Protein AF-I4YQF7-F1 (afdb_monomer)

Radius of gyration: 27.75 Å; Cα contacts (8 Å, |Δi|>4): 330; chains: 1; bounding box: 80×55×77 Å

Secondary structure (DSSP, 8-state):
------TTHHHHHHHHHHTT-TTPPPPHHHHHHHHHHHHHTT-SEEEEEEE-SSEEEEEEEESS---SEEEGGG-THHHHTTSSSPEEES-TTT-TTTTT-HHHHSTT---EEEEEEEEEETTEEEEEEEEEESS-----HHHHHHHHHHHHHHHHHHHHHHHHHTT----------------------PPPHHHHHHTTSS----TTGGG-------------------PPP----------

pLDDT: mean 76.21, std 27.8, range [27.72, 98.81]

Structure (mmCIF, N/CA/C/O backbone):
data_AF-I4YQF7-F1
#
_entry.id   AF-I4YQF7-F1
#
loop_
_atom_site.group_PDB
_atom_site.id
_atom_site.type_symbol
_atom_site.label_atom_id
_atom_site.label_alt_id
_atom_site.label_comp_id
_atom_site.label_asym_id
_atom_site.label_entity_id
_atom_site.label_seq_id
_atom_site.pdbx_PDB_ins_code
_atom_site.Cartn_x
_atom_site.Cartn_y
_atom_site.Cartn_z
_atom_site.occupancy
_atom_site.B_iso_or_equiv
_atom_site.auth_seq_id
_atom_site.auth_comp_id
_atom_site.auth_asym_id
_atom_site.auth_atom_id
_atom_site.pdbx_PDB_model_num
ATOM 1 N N . MET A 1 1 ? -10.905 6.381 -15.568 1.00 49.50 1 MET A N 1
ATOM 2 C CA . MET A 1 1 ? -10.662 4.943 -15.812 1.00 49.50 1 MET A CA 1
ATOM 3 C C . MET A 1 1 ? -11.589 4.180 -14.871 1.00 49.50 1 MET A C 1
ATOM 5 O O . MET A 1 1 ? -12.230 4.817 -14.052 1.00 49.50 1 MET A O 1
ATOM 9 N N . HIS A 1 2 ? -11.766 2.867 -15.021 1.00 76.00 2 HIS A N 1
ATOM 10 C CA . HIS A 1 2 ? -12.569 2.065 -14.089 1.00 76.00 2 HIS A CA 1
ATOM 11 C C . HIS A 1 2 ? -11.600 1.164 -13.324 1.00 76.00 2 HIS A C 1
ATOM 13 O O . HIS A 1 2 ? -10.867 0.401 -13.952 1.00 76.00 2 HIS A O 1
ATOM 19 N N . PHE A 1 3 ? -11.525 1.306 -12.004 1.00 87.31 3 PHE A N 1
ATOM 20 C CA . PHE A 1 3 ? -10.750 0.413 -11.142 1.00 87.31 3 PHE A CA 1
ATOM 21 C C . PHE A 1 3 ? -11.676 -0.643 -10.528 1.00 87.31 3 PHE A C 1
ATOM 23 O O . PHE A 1 3 ? -12.861 -0.366 -10.335 1.00 87.31 3 PHE A O 1
ATOM 30 N N . PRO A 1 4 ? -11.169 -1.852 -10.228 1.00 92.75 4 PRO A N 1
ATOM 31 C CA . PRO A 1 4 ? -11.990 -2.883 -9.615 1.00 92.75 4 PRO A CA 1
ATOM 32 C C . PRO A 1 4 ? -12.366 -2.499 -8.181 1.00 92.75 4 PRO A C 1
ATOM 34 O O . PRO A 1 4 ? -11.552 -1.953 -7.431 1.00 92.75 4 PRO A O 1
ATOM 37 N N . LEU A 1 5 ? -13.595 -2.837 -7.804 1.00 94.12 5 LEU A N 1
ATOM 38 C CA . LEU A 1 5 ? -14.106 -2.721 -6.444 1.00 94.12 5 LEU A CA 1
ATOM 39 C C . LEU A 1 5 ? -14.385 -4.120 -5.881 1.00 94.12 5 LEU A C 1
ATOM 41 O O . LEU A 1 5 ? -14.849 -4.990 -6.625 1.00 94.12 5 LEU A O 1
ATOM 45 N N . PRO A 1 6 ? -14.124 -4.361 -4.586 1.00 93.56 6 PRO A N 1
ATOM 46 C CA . PRO A 1 6 ? -14.594 -5.568 -3.927 1.00 93.56 6 PRO A CA 1
ATOM 47 C C . PRO A 1 6 ? -16.130 -5.564 -3.850 1.00 93.56 6 PRO A C 1
ATOM 49 O O . PRO A 1 6 ? -16.763 -4.511 -3.790 1.00 93.56 6 PRO A O 1
ATOM 52 N N . SER A 1 7 ? -16.747 -6.747 -3.820 1.00 94.81 7 SER A N 1
ATOM 53 C CA . SER A 1 7 ? -18.212 -6.887 -3.767 1.00 94.81 7 SER A CA 1
ATOM 54 C C . SER A 1 7 ? -18.846 -6.324 -2.488 1.00 94.81 7 SER A C 1
ATOM 56 O O . SER A 1 7 ? -20.047 -6.079 -2.464 1.00 94.81 7 SER A O 1
ATOM 58 N N . ASN A 1 8 ? -18.050 -6.117 -1.438 1.00 95.12 8 ASN A N 1
ATOM 59 C CA . ASN A 1 8 ? -18.446 -5.576 -0.140 1.00 95.12 8 ASN A CA 1
ATOM 60 C C . ASN A 1 8 ? -17.858 -4.173 0.126 1.00 95.12 8 ASN A C 1
ATOM 62 O O . ASN A 1 8 ? -17.523 -3.847 1.264 1.00 95.12 8 ASN A O 1
ATOM 66 N N . GLU A 1 9 ? -17.697 -3.344 -0.912 1.00 96.62 9 GLU A N 1
ATOM 67 C CA . GLU A 1 9 ? -17.081 -2.009 -0.796 1.00 96.62 9 GLU A CA 1
ATOM 68 C C . GLU A 1 9 ? -17.773 -1.112 0.245 1.00 96.62 9 GLU A C 1
ATOM 70 O O . GLU A 1 9 ? -17.082 -0.485 1.047 1.00 96.62 9 GLU A O 1
ATOM 75 N N . ASP A 1 10 ? -19.107 -1.100 0.298 1.00 97.56 10 ASP A N 1
ATOM 76 C CA . ASP A 1 10 ? -19.858 -0.279 1.261 1.00 97.56 10 ASP A CA 1
ATOM 77 C C . ASP A 1 10 ? -19.573 -0.690 2.715 1.00 97.56 10 ASP A C 1
ATOM 79 O O . ASP A 1 10 ? -19.339 0.154 3.580 1.00 97.56 10 ASP A O 1
ATOM 83 N N . GLU A 1 11 ? -19.523 -1.997 2.987 1.00 97.25 11 GLU A N 1
ATOM 84 C CA . GLU A 1 11 ? -19.189 -2.537 4.310 1.00 97.25 11 GLU A CA 1
ATOM 85 C C . GLU A 1 11 ? -17.742 -2.200 4.696 1.00 97.25 11 GLU A C 1
ATOM 87 O O . GLU A 1 11 ? -17.455 -1.795 5.826 1.00 97.25 11 GLU A O 1
ATOM 92 N N . ARG A 1 12 ? -16.820 -2.323 3.736 1.00 97.50 12 ARG A N 1
ATOM 93 C CA . ARG A 1 12 ? -15.404 -1.995 3.909 1.00 97.50 12 ARG A CA 1
ATOM 94 C C . ARG A 1 12 ? -15.202 -0.509 4.221 1.00 97.50 12 ARG A C 1
ATOM 96 O O . ARG A 1 12 ? -14.409 -0.187 5.108 1.00 97.50 12 ARG A O 1
ATOM 103 N N . LEU A 1 13 ? -15.908 0.381 3.520 1.00 98.25 13 LEU A N 1
ATOM 104 C CA . LEU A 1 13 ? -15.880 1.827 3.758 1.00 98.25 13 LEU A CA 1
ATOM 105 C C . LEU A 1 13 ? -16.480 2.182 5.121 1.00 98.25 13 LEU A C 1
ATOM 107 O O . LEU A 1 13 ? -15.850 2.916 5.881 1.00 98.25 13 LEU A O 1
ATOM 111 N N . ALA A 1 14 ? -17.629 1.601 5.478 1.00 97.25 14 ALA A N 1
ATOM 112 C CA . ALA A 1 14 ? -18.233 1.800 6.793 1.00 97.25 14 ALA A CA 1
ATOM 113 C C . ALA A 1 14 ? -17.274 1.389 7.923 1.00 97.25 14 ALA A C 1
ATOM 115 O O . ALA A 1 14 ? -17.080 2.139 8.881 1.00 97.25 14 ALA A O 1
ATOM 116 N N . ALA A 1 15 ? -16.612 0.236 7.787 1.00 95.50 15 ALA A N 1
ATOM 117 C CA . ALA A 1 15 ? -15.622 -0.226 8.754 1.00 95.50 15 ALA A CA 1
ATOM 118 C C . ALA A 1 15 ? -14.387 0.691 8.823 1.00 95.50 15 ALA A C 1
ATOM 120 O O . ALA A 1 15 ? -13.873 0.944 9.909 1.00 95.50 15 ALA A O 1
ATOM 121 N N . LEU A 1 16 ? -13.916 1.220 7.689 1.00 97.62 16 LEU A N 1
ATOM 122 C CA . LEU A 1 16 ? -12.814 2.183 7.659 1.00 97.62 16 LEU A CA 1
ATOM 123 C C . LEU A 1 16 ? -13.169 3.483 8.391 1.00 97.62 16 LEU A C 1
ATOM 125 O O . LEU A 1 16 ? -12.370 3.984 9.182 1.00 97.62 16 LEU A O 1
ATOM 129 N N . HIS A 1 17 ? -14.358 4.030 8.139 1.00 96.75 17 HIS A N 1
ATOM 130 C CA . HIS A 1 17 ? -14.797 5.290 8.741 1.00 96.75 17 HIS A CA 1
ATOM 131 C C . HIS A 1 17 ? -15.019 5.160 10.255 1.00 96.75 17 HIS A C 1
ATOM 133 O O . HIS A 1 17 ? -14.680 6.084 10.994 1.00 96.75 17 HIS A O 1
ATOM 139 N N . GLN A 1 18 ? -15.469 3.996 10.740 1.00 93.94 18 GLN A N 1
ATOM 140 C CA . GLN A 1 18 ? -15.592 3.699 12.179 1.00 93.94 18 GLN A CA 1
ATOM 141 C C . GLN A 1 18 ? -14.262 3.777 12.945 1.00 93.94 18 GLN A C 1
ATOM 143 O O . GLN A 1 18 ? -14.256 4.061 14.140 1.00 93.94 18 GLN A O 1
ATOM 148 N N . LEU A 1 19 ? -13.129 3.548 12.278 1.00 92.38 19 LEU A N 1
ATOM 149 C CA . LEU A 1 19 ? -11.812 3.587 12.921 1.00 92.38 19 LEU A CA 1
ATOM 150 C C . LEU A 1 19 ? -11.298 5.011 13.162 1.00 92.38 19 LEU A C 1
ATOM 152 O O . LEU A 1 19 ? -10.297 5.170 13.856 1.00 92.38 19 LEU A O 1
ATOM 156 N N . GLN A 1 20 ? -11.937 6.031 12.572 1.00 94.31 20 GLN A N 1
ATOM 157 C CA . GLN A 1 20 ? -11.560 7.446 12.712 1.00 94.31 20 GLN A CA 1
ATOM 158 C C . GLN A 1 20 ? -10.054 7.691 12.493 1.00 94.31 20 GLN A C 1
ATOM 160 O O . GLN A 1 20 ? -9.401 8.447 13.213 1.00 94.31 20 GLN A O 1
ATOM 165 N N . ILE A 1 21 ? -9.481 6.989 11.512 1.00 95.69 21 ILE A N 1
ATOM 166 C CA . ILE A 1 21 ? -8.040 6.991 11.222 1.00 95.69 21 ILE A CA 1
ATOM 167 C C . ILE A 1 21 ? -7.676 7.817 9.978 1.00 95.69 21 ILE A C 1
ATOM 169 O O . ILE A 1 21 ? -6.515 8.198 9.808 1.00 95.69 21 ILE A O 1
ATOM 173 N N . LEU A 1 22 ? -8.643 8.110 9.108 1.00 97.06 22 LEU A N 1
ATOM 174 C CA . LEU A 1 22 ? -8.440 8.965 7.937 1.00 97.06 22 LEU A CA 1
ATOM 175 C C . LEU A 1 22 ? -8.146 10.410 8.356 1.00 97.06 22 LEU A C 1
ATOM 177 O O . LEU A 1 22 ? -8.640 10.866 9.382 1.00 97.06 22 LEU A O 1
ATOM 181 N N . ASP A 1 23 ? -7.311 11.099 7.575 1.00 95.75 23 ASP A N 1
ATOM 182 C CA . ASP A 1 23 ? -6.919 12.506 7.779 1.00 95.75 23 ASP A CA 1
ATOM 183 C C . ASP A 1 23 ? -6.319 12.821 9.165 1.00 95.75 23 ASP A C 1
ATOM 185 O O . ASP A 1 23 ? -6.234 13.972 9.589 1.00 95.75 23 ASP A O 1
ATOM 189 N N . THR A 1 24 ? -5.848 11.790 9.868 1.00 94.25 24 THR A N 1
ATOM 190 C CA . THR A 1 24 ? -5.124 11.935 11.134 1.00 94.25 24 THR A CA 1
ATOM 191 C C . THR A 1 24 ? -3.612 12.049 10.898 1.00 94.25 24 THR A C 1
ATOM 193 O O . THR A 1 24 ? -3.108 11.567 9.876 1.00 94.25 24 THR A O 1
ATOM 196 N N . PRO A 1 25 ? -2.846 12.631 11.844 1.00 90.75 25 PRO A N 1
ATOM 197 C CA . PRO A 1 25 ? -1.387 12.680 11.761 1.00 90.75 25 PRO A CA 1
ATOM 198 C C . PRO A 1 25 ? -0.740 11.298 11.583 1.00 90.75 25 PRO A C 1
ATOM 200 O O . PRO A 1 25 ? -1.343 10.257 11.875 1.00 90.75 25 PRO A O 1
ATOM 203 N N . THR A 1 26 ? 0.514 11.269 11.127 1.00 86.44 26 THR A N 1
ATOM 204 C CA . THR A 1 26 ? 1.268 10.012 11.015 1.00 86.44 26 THR A CA 1
ATOM 205 C C . THR A 1 26 ? 1.447 9.360 12.390 1.00 86.44 26 THR A C 1
ATOM 207 O O . THR A 1 26 ? 1.438 10.026 13.426 1.00 86.44 26 THR A O 1
ATOM 210 N N . SER A 1 27 ? 1.586 8.032 12.413 1.00 90.75 27 SER A N 1
ATOM 211 C CA . SER A 1 27 ? 1.846 7.284 13.649 1.00 90.75 27 SER A CA 1
ATOM 212 C C . SER A 1 27 ? 3.334 6.942 13.733 1.00 90.75 27 SER A C 1
ATOM 214 O O . SER A 1 27 ? 3.818 6.194 12.880 1.00 90.75 27 SER A O 1
ATOM 216 N N . PRO A 1 28 ? 4.064 7.380 14.779 1.00 92.75 28 PRO A N 1
ATOM 217 C CA . PRO A 1 28 ? 5.469 7.021 14.954 1.00 92.75 28 PRO A CA 1
ATOM 218 C C . PRO A 1 28 ? 5.720 5.508 14.995 1.00 92.75 28 PRO A C 1
ATOM 220 O O . PRO A 1 28 ? 6.818 5.058 14.670 1.00 92.75 28 PRO A O 1
ATOM 223 N N . ALA A 1 29 ? 4.733 4.713 15.420 1.00 93.56 29 ALA A N 1
ATOM 224 C CA . ALA A 1 29 ? 4.832 3.257 15.417 1.00 93.56 29 ALA A CA 1
ATOM 225 C C . ALA A 1 29 ? 4.738 2.682 14.001 1.00 93.56 29 ALA A C 1
ATOM 227 O O . ALA A 1 29 ? 5.623 1.927 13.594 1.00 93.56 29 ALA A O 1
ATOM 228 N N . ILE A 1 30 ? 3.749 3.125 13.223 1.00 96.44 30 ILE A N 1
ATOM 229 C CA . ILE A 1 30 ? 3.606 2.746 11.813 1.00 96.44 30 ILE A CA 1
ATOM 230 C C . ILE A 1 30 ? 4.831 3.203 11.002 1.00 96.44 30 ILE A C 1
ATOM 232 O O . ILE A 1 30 ? 5.362 2.446 10.188 1.00 96.44 30 ILE A O 1
ATOM 236 N N . ASP A 1 31 ? 5.350 4.396 11.285 1.00 95.56 31 ASP A N 1
ATOM 237 C CA . ASP A 1 31 ? 6.553 4.939 10.654 1.00 95.56 31 ASP A CA 1
ATOM 238 C C . ASP A 1 31 ? 7.784 4.053 10.893 1.00 95.56 31 ASP A C 1
ATOM 240 O O . ASP A 1 31 ? 8.578 3.814 9.979 1.00 95.56 31 ASP A O 1
ATOM 244 N N . ARG A 1 32 ? 7.949 3.516 12.111 1.00 96.56 32 ARG A N 1
ATOM 245 C CA . ARG A 1 32 ? 9.029 2.563 12.415 1.00 96.56 32 ARG A CA 1
ATOM 246 C C . ARG A 1 32 ? 8.881 1.269 11.621 1.00 96.56 32 ARG A C 1
ATOM 248 O O . ARG A 1 32 ? 9.879 0.798 11.080 1.00 96.56 32 ARG A O 1
ATOM 255 N N . ILE A 1 33 ? 7.665 0.728 11.515 1.00 97.69 33 ILE A N 1
ATOM 256 C CA . ILE A 1 33 ? 7.389 -0.484 10.727 1.00 97.69 33 ILE A CA 1
ATOM 257 C C . ILE A 1 33 ? 7.768 -0.258 9.258 1.00 97.69 33 ILE A C 1
ATOM 259 O O . ILE A 1 33 ? 8.468 -1.081 8.667 1.00 97.69 33 ILE A O 1
ATOM 263 N N . CYS A 1 34 ? 7.397 0.890 8.687 1.00 97.50 34 CYS A N 1
ATOM 264 C CA . CYS A 1 34 ? 7.738 1.230 7.307 1.00 97.50 34 CYS A CA 1
ATOM 265 C C . CYS A 1 34 ? 9.254 1.334 7.085 1.00 97.50 34 CYS A C 1
ATOM 267 O O . CYS A 1 34 ? 9.763 0.805 6.100 1.00 97.50 34 CYS A O 1
ATOM 269 N N . ARG A 1 35 ? 10.001 1.955 8.010 1.00 96.50 35 ARG A N 1
ATOM 270 C CA . ARG A 1 35 ? 11.474 2.036 7.923 1.00 96.50 35 ARG A CA 1
ATOM 271 C C . ARG A 1 35 ? 12.145 0.668 8.024 1.00 96.50 35 ARG A C 1
ATOM 273 O O . ARG A 1 35 ? 13.139 0.430 7.341 1.00 96.50 35 ARG A O 1
ATOM 280 N N . ILE A 1 36 ? 11.621 -0.223 8.870 1.00 98.00 36 ILE A N 1
ATOM 281 C CA . ILE A 1 36 ? 12.097 -1.610 8.956 1.00 98.00 36 ILE A CA 1
ATOM 282 C C . ILE A 1 36 ? 11.873 -2.304 7.615 1.00 98.00 36 ILE A C 1
ATOM 284 O O . ILE A 1 36 ? 12.813 -2.884 7.083 1.00 98.00 36 ILE A O 1
ATOM 288 N N . ALA A 1 37 ? 10.677 -2.190 7.034 1.00 98.12 37 ALA A N 1
ATOM 289 C CA . ALA A 1 37 ? 10.376 -2.777 5.733 1.00 98.12 37 ALA A CA 1
ATOM 290 C C . ALA A 1 37 ? 11.275 -2.229 4.621 1.00 98.12 37 ALA A C 1
ATOM 292 O O . ALA A 1 37 ? 11.810 -3.005 3.837 1.00 98.12 37 ALA A O 1
ATOM 293 N N . GLN A 1 38 ? 11.498 -0.912 4.590 1.00 97.38 38 GLN A N 1
ATOM 294 C CA . GLN A 1 38 ? 12.348 -0.266 3.590 1.00 97.38 38 GLN A CA 1
ATOM 295 C C . GLN A 1 38 ? 13.749 -0.890 3.564 1.00 97.38 38 GLN A C 1
ATOM 297 O O . GLN A 1 38 ? 14.261 -1.212 2.498 1.00 97.38 38 GLN A O 1
ATOM 302 N N . ARG A 1 39 ? 14.333 -1.130 4.746 1.00 97.56 39 ARG A N 1
ATOM 303 C CA . ARG A 1 39 ? 15.648 -1.774 4.894 1.00 97.56 39 ARG A CA 1
ATOM 304 C C . ARG A 1 39 ? 15.601 -3.277 4.642 1.00 97.56 39 ARG A C 1
ATOM 306 O O . ARG A 1 39 ? 16.498 -3.809 4.006 1.00 97.56 39 ARG A O 1
ATOM 313 N N . LEU A 1 40 ? 14.573 -3.956 5.148 1.00 97.75 40 LEU A N 1
ATOM 314 C CA . LEU A 1 40 ? 14.427 -5.408 5.053 1.00 97.75 40 LEU A CA 1
ATOM 315 C C . LEU A 1 40 ? 14.258 -5.876 3.604 1.00 97.75 40 LEU A C 1
ATOM 317 O O . LEU A 1 40 ? 14.806 -6.906 3.226 1.00 97.75 40 LEU A O 1
ATOM 321 N N . PHE A 1 41 ? 13.499 -5.127 2.804 1.00 98.12 41 PHE A N 1
ATOM 322 C CA . PHE A 1 41 ? 13.277 -5.425 1.390 1.00 98.12 41 PHE A CA 1
ATOM 323 C C . PHE A 1 41 ? 14.231 -4.674 0.460 1.00 98.12 41 PHE A C 1
ATOM 325 O O . PHE A 1 41 ? 14.188 -4.921 -0.743 1.00 98.12 41 PHE A O 1
ATOM 332 N N . ASP A 1 42 ? 15.068 -3.781 0.998 1.00 97.69 42 ASP A N 1
ATOM 333 C CA . ASP A 1 42 ? 15.969 -2.909 0.239 1.00 97.69 42 ASP A CA 1
ATOM 334 C C . ASP A 1 42 ? 15.240 -2.186 -0.904 1.00 97.69 42 ASP A C 1
ATOM 336 O O . ASP A 1 42 ? 15.594 -2.319 -2.069 1.00 97.69 42 ASP A O 1
ATOM 340 N N . VAL A 1 43 ? 14.140 -1.497 -0.594 1.00 98.00 43 VAL A N 1
ATOM 341 C CA . VAL A 1 43 ? 13.288 -0.793 -1.573 1.00 98.00 43 VAL A CA 1
ATOM 342 C C . VAL A 1 43 ? 13.324 0.714 -1.331 1.00 98.00 43 VAL A C 1
ATOM 344 O O . VAL A 1 43 ? 13.431 1.137 -0.180 1.00 98.00 43 VAL A O 1
ATOM 347 N N . PRO A 1 44 ? 13.181 1.557 -2.368 1.00 97.19 44 PRO A N 1
ATOM 348 C CA . PRO A 1 44 ? 13.138 2.997 -2.166 1.00 97.19 44 PRO A CA 1
ATOM 349 C C . PRO A 1 44 ? 11.841 3.429 -1.483 1.00 97.19 44 PRO A C 1
ATOM 351 O O . PRO A 1 44 ? 11.896 4.286 -0.610 1.00 97.19 44 PRO A O 1
ATOM 354 N N . MET A 1 45 ? 10.696 2.824 -1.822 1.00 97.56 45 MET A N 1
ATOM 355 C CA . MET A 1 45 ? 9.378 3.325 -1.431 1.00 97.56 45 MET A CA 1
ATOM 356 C C . MET A 1 45 ? 8.582 2.325 -0.591 1.00 97.56 45 MET A C 1
ATOM 358 O O . MET A 1 45 ? 8.437 1.160 -0.970 1.00 97.56 45 MET A O 1
ATOM 362 N N . VAL A 1 46 ? 8.002 2.801 0.515 1.00 98.00 46 VAL A N 1
ATOM 363 C CA . VAL A 1 46 ? 7.112 2.027 1.400 1.00 98.00 46 VAL A CA 1
ATOM 364 C C . VAL A 1 46 ? 5.940 2.891 1.847 1.00 98.00 46 VAL A C 1
ATOM 366 O O . VAL A 1 46 ? 6.142 4.013 2.319 1.00 98.00 46 VAL A O 1
ATOM 369 N N . HIS A 1 47 ? 4.721 2.361 1.755 1.00 97.56 47 HIS A N 1
ATOM 370 C CA . HIS A 1 47 ? 3.507 3.083 2.125 1.00 97.56 47 HIS A CA 1
ATOM 371 C C . HIS A 1 47 ? 2.544 2.221 2.954 1.00 97.56 47 HIS A C 1
ATOM 373 O O . HIS A 1 47 ? 2.384 1.021 2.725 1.00 97.56 47 HIS A O 1
ATOM 379 N N . VAL A 1 48 ? 1.839 2.870 3.882 1.00 98.12 48 VAL A N 1
ATOM 380 C CA . VAL A 1 48 ? 0.588 2.365 4.462 1.00 98.12 48 VAL A CA 1
ATOM 381 C C . VAL A 1 48 ? -0.539 3.183 3.866 1.00 98.12 48 VAL A C 1
ATOM 383 O O . VAL A 1 48 ? -0.619 4.393 4.074 1.00 98.12 48 VAL A O 1
ATOM 386 N N . THR A 1 49 ? -1.397 2.512 3.111 1.00 97.88 49 THR A N 1
ATOM 387 C CA . THR A 1 49 ? -2.470 3.135 2.339 1.00 97.88 49 THR A CA 1
ATOM 388 C C . THR A 1 49 ? -3.819 2.645 2.842 1.00 97.88 49 THR A C 1
ATOM 390 O O . THR A 1 49 ? -3.985 1.450 3.080 1.00 97.88 49 THR A O 1
ATOM 393 N N . LEU A 1 50 ? -4.780 3.553 2.995 1.00 98.44 50 LEU A N 1
ATOM 394 C CA . LEU A 1 50 ? -6.158 3.260 3.389 1.00 98.44 50 LEU A CA 1
ATOM 395 C C . LEU A 1 50 ? -7.090 3.665 2.246 1.00 98.44 50 LEU A C 1
ATOM 397 O O . LEU A 1 50 ? -7.028 4.800 1.781 1.00 98.44 50 LEU A O 1
ATOM 401 N N . ALA A 1 51 ? -7.897 2.726 1.759 1.00 97.94 51 ALA A N 1
ATOM 402 C CA . ALA A 1 51 ? -8.773 2.919 0.609 1.00 97.94 51 ALA A CA 1
ATOM 403 C C . ALA A 1 51 ? -10.048 3.659 1.030 1.00 97.94 51 ALA A C 1
ATOM 405 O O . ALA A 1 51 ? -10.948 3.059 1.608 1.00 97.94 51 ALA A O 1
ATOM 406 N N . ASP A 1 52 ? -10.147 4.942 0.724 1.00 97.50 52 ASP A N 1
ATOM 407 C CA . ASP A 1 52 ? -11.372 5.729 0.868 1.00 97.50 52 ASP A CA 1
ATOM 408 C C . ASP A 1 52 ? -12.157 5.730 -0.461 1.00 97.50 52 ASP A C 1
ATOM 410 O O . ASP A 1 52 ? -11.717 5.143 -1.456 1.00 97.50 52 ASP A O 1
ATOM 414 N N . THR A 1 53 ? -13.321 6.381 -0.502 1.00 95.19 53 THR A N 1
ATOM 415 C CA . THR A 1 53 ? -14.252 6.306 -1.645 1.00 95.19 53 THR A CA 1
ATOM 416 C C . THR A 1 53 ? -13.600 6.685 -2.982 1.00 95.19 53 THR A C 1
ATOM 418 O O . THR A 1 53 ? -13.766 5.988 -3.982 1.00 95.19 53 THR A O 1
ATOM 421 N N . HIS A 1 54 ? -12.815 7.768 -3.011 1.00 94.50 54 HIS A N 1
ATOM 422 C CA . HIS A 1 54 ? -12.214 8.305 -4.247 1.00 94.50 54 HIS A CA 1
ATOM 423 C C . HIS A 1 54 ? -10.687 8.430 -4.201 1.00 94.50 54 HIS A C 1
ATOM 425 O O . HIS A 1 54 ? -10.050 8.772 -5.201 1.00 94.50 54 HIS A O 1
ATOM 431 N N . ARG A 1 55 ? -10.078 8.105 -3.060 1.00 96.50 55 ARG A N 1
ATOM 432 C CA . ARG A 1 55 ? -8.636 8.231 -2.832 1.00 96.50 55 ARG A CA 1
ATOM 433 C C . ARG A 1 55 ? -8.096 7.081 -1.998 1.00 96.50 55 ARG A C 1
ATOM 435 O O . ARG A 1 55 ? -8.824 6.426 -1.264 1.00 96.50 55 ARG A O 1
ATOM 442 N N . TYR A 1 56 ? -6.793 6.884 -2.062 1.00 97.25 56 TYR A N 1
ATOM 443 C CA . TYR A 1 56 ? -6.040 6.268 -0.988 1.00 97.25 56 TYR A CA 1
ATOM 444 C C . TYR A 1 56 ? -5.467 7.358 -0.104 1.00 97.25 56 TYR A C 1
ATOM 446 O O . TYR A 1 56 ? -4.722 8.200 -0.594 1.00 97.25 56 TYR A O 1
ATOM 454 N N . PHE A 1 57 ? -5.767 7.308 1.187 1.00 97.88 57 PHE A N 1
ATOM 455 C CA . PHE A 1 57 ? -5.079 8.109 2.190 1.00 97.88 57 PHE A CA 1
ATOM 456 C C . PHE A 1 57 ? -3.767 7.422 2.589 1.00 97.88 57 PHE A C 1
ATOM 458 O O . PHE A 1 57 ? -3.758 6.235 2.931 1.00 97.88 57 PHE A O 1
ATOM 465 N N . LEU A 1 58 ? -2.649 8.147 2.538 1.00 96.50 58 LEU A N 1
ATOM 466 C CA . LEU A 1 58 ? -1.320 7.632 2.872 1.00 96.50 58 LEU A CA 1
ATOM 467 C C . LEU A 1 58 ? -1.029 7.890 4.354 1.00 96.50 58 LEU A C 1
ATOM 469 O O . LEU A 1 58 ? -0.407 8.893 4.721 1.00 96.50 58 LEU A O 1
ATOM 473 N N . LYS A 1 59 ? -1.448 6.946 5.207 1.00 96.56 59 LYS A N 1
ATOM 474 C CA . LYS A 1 59 ? -1.246 6.991 6.666 1.00 96.56 59 LYS A CA 1
ATOM 475 C C . LYS A 1 59 ? 0.235 7.030 7.051 1.00 96.56 59 LYS A C 1
ATOM 477 O O . LYS A 1 59 ? 0.594 7.653 8.048 1.00 96.56 59 LYS A O 1
ATOM 482 N N . ALA A 1 60 ? 1.082 6.381 6.257 1.00 95.69 60 ALA A N 1
ATOM 483 C CA . ALA A 1 60 ? 2.532 6.487 6.343 1.00 95.69 60 ALA A CA 1
ATOM 484 C C . ALA A 1 60 ? 3.134 6.419 4.941 1.00 95.69 60 ALA A C 1
ATOM 486 O O . ALA A 1 60 ? 2.633 5.685 4.082 1.00 95.69 60 ALA A O 1
ATOM 487 N N . ARG A 1 61 ? 4.202 7.188 4.713 1.00 93.50 61 ARG A N 1
ATOM 488 C CA . ARG A 1 61 ? 4.850 7.280 3.407 1.00 93.50 61 ARG A CA 1
ATOM 489 C C . ARG A 1 61 ? 6.345 7.532 3.503 1.00 93.50 61 ARG A C 1
ATOM 491 O O . ARG A 1 61 ? 6.773 8.432 4.217 1.00 93.50 61 ARG A O 1
ATOM 498 N N . PHE A 1 62 ? 7.128 6.723 2.795 1.00 93.06 62 PHE A N 1
ATOM 499 C CA . PHE A 1 62 ? 8.585 6.782 2.803 1.00 93.06 62 PHE A CA 1
ATOM 500 C C . PHE A 1 62 ? 9.132 6.664 1.387 1.00 93.06 62 PHE A C 1
ATOM 502 O O . PHE A 1 62 ? 8.746 5.755 0.660 1.00 93.06 62 PHE A O 1
ATOM 509 N N . GLY A 1 63 ? 10.072 7.552 1.047 1.00 82.00 63 GLY A N 1
ATOM 510 C CA . GLY A 1 63 ? 10.930 7.432 -0.133 1.00 82.00 63 GLY A CA 1
ATOM 511 C C . GLY A 1 63 ? 10.302 7.790 -1.480 1.00 82.00 63 GLY A C 1
ATOM 512 O O . GLY A 1 63 ? 10.717 7.246 -2.497 1.00 82.00 63 GLY A O 1
ATOM 513 N N . GLY A 1 64 ? 9.347 8.718 -1.503 1.00 77.31 64 GLY A N 1
ATOM 514 C CA . GLY A 1 64 ? 8.693 9.198 -2.720 1.00 77.31 64 GLY A CA 1
ATOM 515 C C . GLY A 1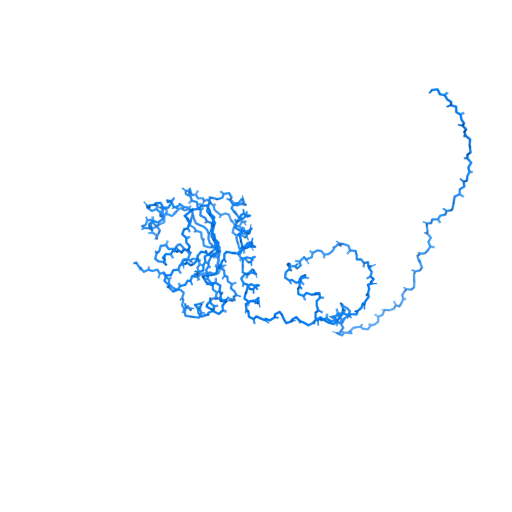 64 ? 8.230 10.651 -2.591 1.00 77.31 64 GLY A C 1
ATOM 516 O O . GLY A 1 64 ? 8.913 11.472 -1.987 1.00 77.31 64 GLY A O 1
ATOM 517 N N . SER A 1 65 ? 7.068 10.957 -3.170 1.00 75.94 65 SER A N 1
ATOM 518 C CA . SER A 1 65 ? 6.413 12.270 -3.080 1.00 75.94 65 SER A CA 1
ATOM 519 C C . SER A 1 65 ? 5.920 12.584 -1.658 1.00 75.94 65 SER A C 1
ATOM 521 O O . SER A 1 65 ? 5.534 11.679 -0.919 1.00 75.94 65 SER A O 1
ATOM 523 N N . ASP A 1 66 ? 5.839 13.874 -1.314 1.00 85.44 66 ASP A N 1
ATOM 524 C CA . ASP A 1 66 ? 5.204 14.363 -0.079 1.00 85.44 66 ASP A CA 1
ATOM 525 C C . ASP A 1 66 ? 3.668 14.234 -0.081 1.00 85.44 66 ASP A C 1
ATOM 527 O O . ASP A 1 66 ? 3.024 14.520 0.934 1.00 85.44 66 ASP A O 1
ATOM 531 N N . ALA A 1 67 ? 3.079 13.782 -1.196 1.00 90.12 67 ALA A N 1
ATOM 532 C CA . ALA A 1 67 ? 1.645 13.575 -1.351 1.00 90.12 67 ALA A CA 1
ATOM 533 C C . ALA A 1 67 ? 1.051 12.737 -0.207 1.00 90.12 67 ALA A C 1
ATOM 535 O O . ALA A 1 67 ? 1.531 11.657 0.130 1.00 90.12 67 ALA A O 1
ATOM 536 N N . THR A 1 68 ? -0.033 13.231 0.383 1.00 93.50 68 THR A N 1
ATOM 537 C CA . THR A 1 68 ? -0.767 12.562 1.469 1.00 93.50 68 THR A CA 1
ATOM 538 C C . THR A 1 68 ? -1.858 11.630 0.960 1.00 93.50 68 THR A C 1
ATOM 540 O O . THR A 1 68 ? -2.430 10.869 1.737 1.00 93.50 68 THR A O 1
ATOM 543 N N . GLU A 1 69 ? -2.159 11.684 -0.333 1.00 95.50 69 GLU A N 1
ATOM 544 C CA . GLU A 1 69 ? -3.198 10.885 -0.961 1.00 95.50 69 GLU A CA 1
ATOM 545 C C . GLU A 1 69 ? -2.877 10.571 -2.422 1.00 95.50 69 GLU A C 1
ATOM 547 O O . GLU A 1 69 ? -2.084 11.256 -3.069 1.00 95.50 69 GLU A O 1
ATOM 552 N N . VAL A 1 70 ? -3.501 9.513 -2.935 1.00 93.88 70 VAL A N 1
ATOM 553 C CA . VAL A 1 70 ? -3.408 9.089 -4.336 1.00 93.88 70 VAL A CA 1
ATOM 554 C C . VAL A 1 70 ? -4.819 8.815 -4.862 1.00 93.88 70 VAL A C 1
ATOM 556 O O . VAL A 1 70 ? -5.564 8.096 -4.196 1.00 93.88 70 VAL A O 1
ATOM 559 N N . PRO A 1 71 ? -5.212 9.318 -6.046 1.00 95.06 71 PRO A N 1
ATOM 560 C CA . PRO A 1 71 ? -6.503 8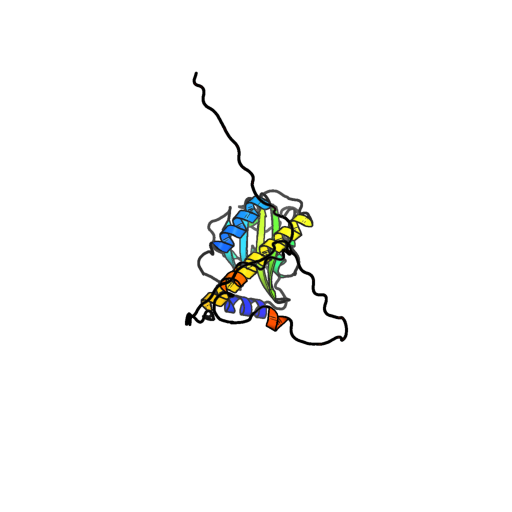.985 -6.647 1.00 95.06 71 PRO A CA 1
ATOM 561 C C . PRO A 1 71 ? -6.682 7.472 -6.810 1.00 95.06 71 PRO A C 1
ATOM 563 O O . PRO A 1 71 ? -5.737 6.782 -7.205 1.00 95.06 71 PRO A O 1
ATOM 566 N N . ARG A 1 72 ? -7.890 6.947 -6.553 1.00 93.94 72 ARG A N 1
ATOM 567 C CA . ARG A 1 72 ? -8.164 5.502 -6.686 1.00 93.94 72 ARG A CA 1
ATOM 568 C C . ARG A 1 72 ? -7.772 4.980 -8.068 1.00 93.94 72 ARG A C 1
ATOM 570 O O . ARG A 1 72 ? -7.055 3.992 -8.131 1.00 93.94 72 ARG A O 1
ATOM 577 N N . ASP A 1 73 ? -8.095 5.687 -9.149 1.00 92.62 73 ASP A N 1
ATOM 578 C CA . ASP A 1 73 ? -7.741 5.314 -10.532 1.00 92.62 73 ASP A CA 1
ATOM 579 C C . ASP A 1 73 ? -6.239 5.052 -10.766 1.00 92.62 73 ASP A C 1
ATOM 581 O O . ASP A 1 73 ? -5.883 4.342 -11.704 1.00 92.62 73 ASP A O 1
ATOM 585 N N . HIS A 1 74 ? -5.346 5.617 -9.946 1.00 91.56 74 HIS A N 1
ATOM 586 C CA . HIS A 1 74 ? -3.892 5.508 -10.123 1.00 91.56 74 HIS A CA 1
ATOM 587 C C . HIS A 1 74 ? -3.247 4.477 -9.182 1.00 91.56 74 HIS A C 1
ATOM 589 O O . HIS A 1 74 ? -2.036 4.243 -9.241 1.00 91.56 74 HIS A O 1
ATOM 595 N N . ALA A 1 75 ? -4.022 3.864 -8.287 1.00 93.75 75 ALA A N 1
ATOM 596 C CA . ALA A 1 75 ? -3.491 3.068 -7.191 1.00 93.75 75 ALA A CA 1
ATOM 597 C C . ALA A 1 75 ? -3.411 1.569 -7.518 1.00 93.75 75 ALA A C 1
ATOM 599 O O . ALA A 1 75 ? -4.417 0.892 -7.724 1.00 93.75 75 ALA A O 1
ATOM 600 N N . PHE A 1 76 ? -2.201 1.015 -7.435 1.00 96.56 76 PHE A N 1
ATOM 601 C CA . PHE A 1 76 ? -1.964 -0.435 -7.453 1.00 96.56 76 PHE A CA 1
ATOM 602 C C . PHE A 1 76 ? -2.733 -1.163 -6.344 1.00 96.56 76 PHE A C 1
ATOM 604 O O . PHE A 1 76 ? -3.232 -2.268 -6.545 1.00 96.56 76 PHE A O 1
ATOM 611 N N . CYS A 1 77 ? -2.888 -0.506 -5.190 1.00 96.94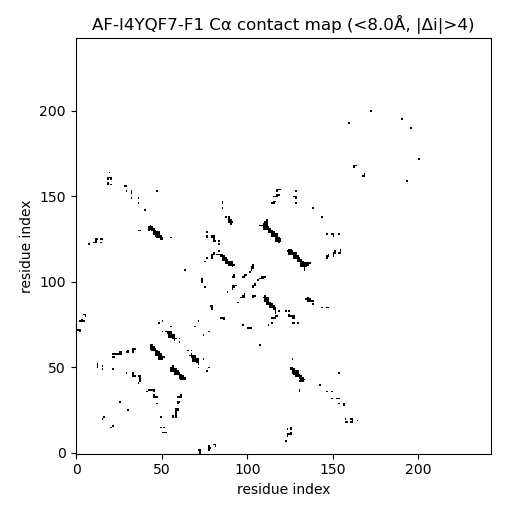 77 CYS A N 1
ATOM 612 C CA . CYS A 1 77 ? -3.548 -1.053 -4.010 1.00 96.94 77 CYS A CA 1
ATOM 613 C C . CYS A 1 77 ? -5.009 -1.468 -4.254 1.00 96.94 77 CYS A C 1
ATOM 615 O O . CYS A 1 77 ? -5.538 -2.240 -3.454 1.00 96.94 77 CYS A O 1
ATOM 617 N N . ASN A 1 78 ? -5.653 -1.004 -5.340 1.00 97.00 78 ASN A N 1
ATOM 618 C CA . ASN A 1 78 ? -6.993 -1.468 -5.722 1.00 97.00 78 ASN A CA 1
ATOM 619 C C . ASN A 1 78 ? -7.032 -2.983 -5.891 1.00 97.00 78 ASN A C 1
ATOM 621 O O . ASN A 1 78 ? -8.005 -3.606 -5.497 1.00 97.00 78 ASN A O 1
ATOM 625 N N . TYR A 1 79 ? -5.966 -3.566 -6.440 1.00 97.19 79 TYR A N 1
ATOM 626 C CA . TYR A 1 79 ? -5.865 -5.002 -6.684 1.00 97.19 79 TYR A CA 1
ATOM 627 C C . TYR A 1 79 ? -5.496 -5.770 -5.413 1.00 97.19 79 TYR A C 1
ATOM 629 O O . TYR A 1 79 ? -5.966 -6.885 -5.204 1.00 97.19 79 TYR A O 1
ATOM 637 N N . THR A 1 80 ? -4.732 -5.151 -4.510 1.00 98.00 80 THR A N 1
ATOM 638 C CA . THR A 1 80 ? -4.393 -5.745 -3.209 1.00 98.00 80 THR A CA 1
ATOM 639 C C . THR A 1 80 ? -5.614 -5.960 -2.324 1.00 98.00 80 THR A C 1
ATOM 641 O O . THR A 1 80 ? -5.690 -6.978 -1.649 1.00 98.00 80 THR A O 1
ATOM 644 N N . ILE A 1 81 ? -6.586 -5.042 -2.315 1.00 97.69 81 ILE A N 1
ATOM 645 C CA . ILE A 1 81 ? -7.754 -5.164 -1.423 1.00 97.69 81 ILE A CA 1
ATOM 646 C C . ILE A 1 81 ? -8.791 -6.204 -1.888 1.00 97.69 81 ILE A C 1
ATOM 648 O O . ILE A 1 81 ? -9.723 -6.515 -1.141 1.00 97.69 81 ILE A O 1
ATOM 652 N N . LEU A 1 82 ? -8.643 -6.756 -3.099 1.00 96.81 82 LEU A N 1
ATOM 653 C CA . LEU A 1 82 ? -9.569 -7.751 -3.655 1.00 96.81 82 LEU A CA 1
ATOM 654 C C . LEU A 1 82 ? -9.374 -9.144 -3.043 1.00 96.81 82 LEU A C 1
ATOM 656 O O . LEU A 1 82 ? -10.322 -9.932 -2.992 1.00 96.81 82 LEU A O 1
ATOM 660 N N . HIS A 1 83 ? -8.178 -9.442 -2.537 1.00 93.19 83 HIS A N 1
ATOM 661 C CA . HIS A 1 83 ? -7.787 -10.774 -2.077 1.00 93.19 83 HIS A CA 1
ATOM 662 C C . HIS A 1 83 ? -7.134 -10.720 -0.689 1.00 93.19 83 HIS A C 1
ATOM 664 O O . HIS A 1 83 ? -6.715 -9.662 -0.230 1.00 93.19 83 HIS A O 1
ATOM 670 N N . ASP A 1 84 ? -7.062 -11.865 -0.004 1.00 93.06 84 ASP A N 1
ATOM 671 C CA . ASP A 1 84 ? -6.424 -11.973 1.323 1.00 93.06 84 ASP A CA 1
ATOM 672 C C . ASP A 1 84 ? -4.907 -12.194 1.245 1.00 93.06 84 ASP A C 1
ATOM 674 O O . ASP A 1 84 ? -4.191 -12.080 2.242 1.00 93.06 84 ASP A O 1
ATOM 678 N N . GLU A 1 85 ? -4.412 -12.491 0.047 1.00 96.38 85 GLU A N 1
ATOM 679 C CA . GLU A 1 85 ? -3.009 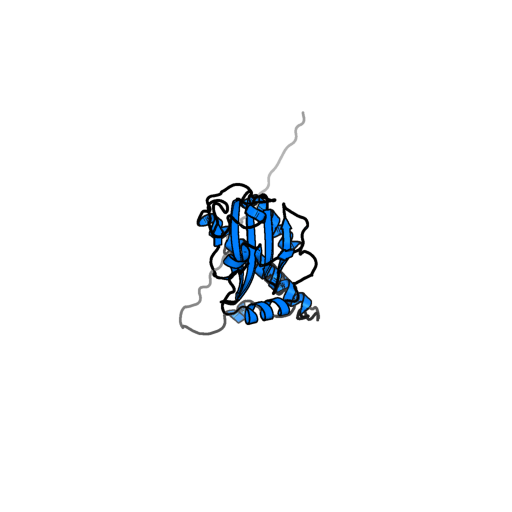-12.771 -0.211 1.00 96.38 85 GLU A CA 1
ATOM 680 C C . GLU A 1 85 ? -2.234 -11.524 -0.631 1.00 96.38 85 GLU A C 1
ATOM 682 O O . GLU A 1 85 ? -2.792 -10.519 -1.073 1.00 96.38 85 GLU A O 1
ATOM 687 N N . VAL A 1 86 ? -0.909 -11.600 -0.502 1.00 98.38 86 VAL A N 1
ATOM 688 C CA . VAL A 1 86 ? -0.021 -10.554 -1.011 1.00 98.38 86 VAL A CA 1
ATOM 689 C C . VAL A 1 86 ? -0.148 -10.489 -2.531 1.00 98.38 86 VAL A C 1
ATOM 691 O O . VAL A 1 86 ? 0.058 -11.484 -3.222 1.00 98.38 86 VAL A O 1
ATOM 694 N N . PHE A 1 87 ? -0.447 -9.300 -3.046 1.00 98.50 87 PHE A N 1
ATOM 695 C CA . PHE A 1 87 ? -0.485 -9.025 -4.477 1.00 98.50 87 PHE A CA 1
ATOM 696 C C . PHE A 1 87 ? 0.877 -8.506 -4.938 1.00 98.50 87 PHE A C 1
ATOM 698 O O . PHE A 1 87 ? 1.408 -7.563 -4.347 1.00 98.50 87 PHE A O 1
ATOM 705 N N . VAL A 1 88 ? 1.440 -9.112 -5.984 1.00 98.56 88 VAL A N 1
ATOM 706 C CA . VAL A 1 88 ? 2.785 -8.810 -6.487 1.00 98.56 88 VAL A CA 1
ATOM 707 C C . VAL A 1 88 ? 2.726 -8.505 -7.978 1.00 98.56 88 VAL A C 1
ATOM 709 O O . VAL A 1 88 ? 2.154 -9.270 -8.748 1.00 98.56 88 VAL A O 1
ATOM 712 N N . VAL A 1 89 ? 3.384 -7.421 -8.375 1.00 98.44 89 VAL A N 1
ATOM 713 C CA . VAL A 1 89 ? 3.655 -7.045 -9.762 1.00 98.44 89 VAL A CA 1
ATOM 714 C C . VAL A 1 89 ? 5.177 -6.965 -9.920 1.00 98.44 89 VAL A C 1
ATOM 716 O O . VAL A 1 89 ? 5.778 -5.971 -9.498 1.00 98.44 89 VAL A O 1
ATOM 719 N N . PRO A 1 90 ? 5.821 -8.007 -10.481 1.00 98.38 90 PRO A N 1
ATOM 720 C CA . PRO A 1 90 ? 7.275 -8.052 -10.652 1.00 98.38 90 PRO A CA 1
ATOM 721 C C . PRO A 1 90 ? 7.815 -6.938 -11.556 1.00 98.38 90 PRO A C 1
ATOM 723 O O . PRO A 1 90 ? 8.869 -6.368 -11.268 1.00 98.38 90 PRO A O 1
ATOM 726 N N . ASP A 1 91 ? 7.078 -6.628 -12.630 1.00 98.50 91 ASP A N 1
ATOM 727 C CA . ASP A 1 91 ? 7.358 -5.528 -13.554 1.00 98.50 91 ASP A CA 1
ATOM 728 C C . ASP A 1 91 ? 6.064 -4.895 -14.106 1.00 98.50 91 ASP A C 1
ATOM 730 O O . ASP A 1 91 ? 5.417 -5.432 -15.004 1.00 98.50 91 ASP A O 1
ATOM 734 N N . ALA A 1 92 ? 5.705 -3.718 -13.604 1.00 97.81 92 ALA A N 1
ATOM 735 C CA . ALA A 1 92 ? 4.524 -2.955 -13.988 1.00 97.81 92 ALA A CA 1
ATOM 736 C C . ALA A 1 92 ? 4.578 -2.436 -15.433 1.00 97.81 92 ALA A C 1
ATOM 738 O O . ALA A 1 92 ? 3.534 -2.147 -16.012 1.00 97.81 92 ALA A O 1
ATOM 739 N N . TRP A 1 93 ? 5.769 -2.336 -16.035 1.00 96.94 93 TRP A N 1
ATOM 740 C CA . TRP A 1 93 ? 5.902 -1.975 -17.449 1.00 96.94 93 TRP A CA 1
ATOM 741 C C . TRP A 1 93 ? 5.569 -3.147 -18.378 1.00 96.94 93 TRP A C 1
ATOM 743 O O . TRP A 1 93 ? 5.133 -2.940 -19.508 1.00 96.94 93 TRP A O 1
ATOM 753 N N . ALA A 1 94 ? 5.780 -4.379 -17.909 1.00 97.12 94 ALA A N 1
ATOM 754 C CA . ALA A 1 94 ? 5.431 -5.592 -18.642 1.00 97.12 94 ALA A CA 1
ATOM 755 C C . ALA A 1 94 ? 3.970 -6.021 -18.407 1.00 97.12 94 ALA A C 1
ATOM 757 O O . ALA A 1 94 ? 3.425 -6.803 -19.186 1.00 97.12 94 ALA A O 1
ATOM 758 N N . ASP A 1 95 ? 3.328 -5.508 -17.356 1.00 96.44 95 ASP A N 1
ATOM 759 C CA . ASP A 1 95 ? 1.940 -5.809 -17.016 1.00 96.44 95 ASP A CA 1
ATOM 760 C C . ASP A 1 95 ? 0.961 -4.912 -17.793 1.00 96.44 95 ASP A C 1
ATOM 762 O O . ASP A 1 95 ? 0.936 -3.688 -17.636 1.00 96.44 95 ASP A O 1
ATOM 766 N N . GLN A 1 96 ? 0.104 -5.523 -18.617 1.00 94.00 96 GLN A N 1
ATOM 767 C CA . GLN A 1 96 ? -0.881 -4.811 -19.444 1.00 94.00 96 GLN A CA 1
ATOM 768 C C . GLN A 1 96 ? -1.874 -3.975 -18.623 1.00 94.00 96 GLN A C 1
ATOM 770 O O . GLN A 1 96 ? -2.397 -2.976 -19.122 1.00 94.00 96 GLN A O 1
ATOM 775 N N . THR A 1 97 ? -2.116 -4.362 -17.370 1.00 92.94 97 THR A N 1
ATOM 776 C CA . THR A 1 97 ? -3.003 -3.666 -16.434 1.00 92.94 97 THR A CA 1
ATOM 777 C C . THR A 1 97 ? -2.398 -2.338 -15.987 1.00 92.94 97 THR A C 1
ATOM 779 O O . THR A 1 97 ? -3.114 -1.347 -15.836 1.00 92.94 97 THR A O 1
ATOM 782 N N . PHE A 1 98 ? -1.075 -2.300 -15.792 1.00 95.56 98 PHE A N 1
ATOM 783 C CA . PHE A 1 98 ? -0.376 -1.170 -15.175 1.00 95.56 98 PHE A CA 1
ATOM 784 C C . PHE A 1 98 ? 0.461 -0.340 -16.148 1.00 95.56 98 PHE A C 1
ATOM 786 O O . PHE A 1 98 ? 0.795 0.791 -15.810 1.00 95.56 98 PHE A O 1
ATOM 793 N N . ILE A 1 99 ? 0.734 -0.815 -17.366 1.00 94.81 99 ILE A N 1
ATOM 794 C CA . ILE A 1 99 ? 1.591 -0.109 -18.336 1.00 94.81 99 ILE A CA 1
ATOM 795 C C . ILE A 1 99 ? 1.121 1.323 -18.657 1.00 94.81 99 ILE A C 1
ATOM 797 O O . ILE A 1 99 ? 1.933 2.198 -18.946 1.00 94.81 99 ILE A O 1
ATOM 801 N N . LYS A 1 100 ? -0.192 1.590 -18.582 1.00 93.12 100 LYS A N 1
ATOM 802 C CA . LYS A 1 100 ? -0.785 2.927 -18.798 1.00 93.12 100 LYS A CA 1
ATOM 803 C C . LYS A 1 100 ? -0.975 3.736 -17.510 1.00 93.12 100 LYS A C 1
ATOM 805 O O . LYS A 1 100 ? -1.526 4.834 -17.565 1.00 93.12 100 LYS A O 1
ATOM 810 N N . ASN A 1 101 ? -0.589 3.199 -16.355 1.00 94.1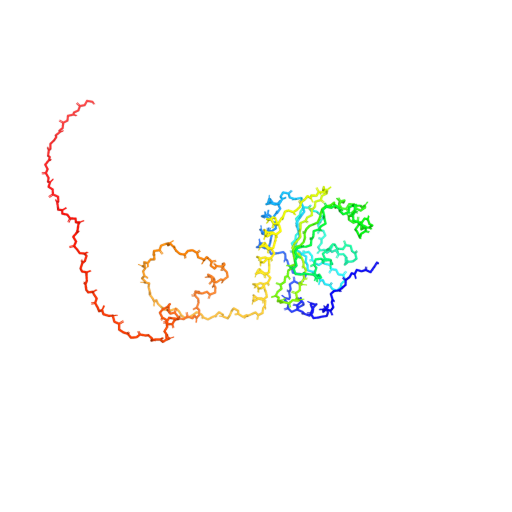2 101 ASN A N 1
ATOM 811 C CA . ASN A 1 101 ? -0.708 3.902 -15.086 1.00 94.12 101 ASN A CA 1
ATOM 812 C C . ASN A 1 101 ? 0.256 5.107 -15.083 1.00 94.12 101 ASN A C 1
ATOM 814 O O . ASN A 1 101 ? 1.439 4.923 -15.382 1.00 94.12 101 ASN A O 1
ATOM 818 N N . PRO A 1 102 ? -0.197 6.319 -14.703 1.00 94.19 102 PRO A N 1
ATOM 819 C CA . PRO A 1 102 ? 0.654 7.509 -14.677 1.00 94.19 102 PRO A CA 1
ATOM 820 C C . PRO A 1 102 ? 1.931 7.362 -13.842 1.00 94.19 102 PRO A C 1
ATOM 822 O O . PRO A 1 102 ? 2.948 7.951 -14.192 1.00 94.19 102 PRO A O 1
ATOM 825 N N . HIS A 1 103 ? 1.906 6.553 -12.778 1.00 93.75 103 HIS A N 1
ATOM 826 C CA . HIS A 1 103 ? 3.079 6.287 -11.941 1.00 93.75 103 HIS A CA 1
ATOM 827 C C . HIS A 1 103 ? 4.073 5.299 -12.566 1.00 93.75 103 HIS A C 1
ATOM 829 O O . HIS A 1 103 ? 5.176 5.158 -12.047 1.00 93.75 103 HIS A O 1
ATOM 835 N N . VAL A 1 104 ? 3.692 4.606 -13.644 1.00 96.75 104 VAL A N 1
ATOM 836 C CA . VAL A 1 104 ? 4.548 3.690 -14.418 1.00 96.75 104 VAL A CA 1
ATOM 837 C C . VAL A 1 104 ? 5.117 4.413 -15.635 1.00 96.75 104 VAL A C 1
ATOM 839 O O . VAL A 1 104 ? 6.329 4.427 -15.836 1.00 96.75 104 VAL A O 1
ATOM 842 N N . SER A 1 105 ? 4.249 5.046 -16.432 1.00 94.56 105 SER A N 1
ATOM 843 C CA . SER A 1 105 ? 4.635 5.770 -17.651 1.00 94.56 105 SER A CA 1
ATOM 844 C C . SER A 1 105 ? 5.276 7.134 -17.383 1.00 94.56 105 SER A C 1
ATOM 846 O O . SER A 1 105 ? 5.931 7.693 -18.260 1.00 94.56 105 SER A O 1
ATOM 848 N N . GLY A 1 106 ? 5.071 7.683 -16.188 1.00 92.38 106 GLY A N 1
ATOM 849 C CA . GLY A 1 106 ? 5.654 8.931 -15.709 1.00 92.38 106 GLY A CA 1
ATOM 850 C C . GLY A 1 106 ? 6.253 8.763 -14.312 1.00 92.38 106 GLY A C 1
ATOM 851 O O . GLY A 1 106 ? 6.228 7.661 -13.759 1.00 92.38 106 GLY A O 1
ATOM 852 N N . PRO A 1 107 ? 6.798 9.842 -13.720 1.00 90.81 107 PRO A N 1
ATOM 853 C CA . PRO A 1 107 ? 7.351 9.794 -12.374 1.00 90.81 107 PRO A CA 1
ATOM 854 C C . PRO A 1 107 ? 6.349 9.200 -11.359 1.00 90.81 107 PRO A C 1
ATOM 856 O O . PRO A 1 107 ? 5.166 9.541 -11.401 1.00 90.81 107 PRO A O 1
ATOM 859 N N . PRO A 1 108 ? 6.798 8.329 -10.437 1.00 93.12 108 PRO A N 1
ATOM 860 C CA . PRO A 1 108 ? 8.195 8.003 -10.154 1.00 93.12 108 PRO A CA 1
ATOM 861 C C . PRO A 1 108 ? 8.765 6.842 -10.994 1.00 93.12 108 PRO A C 1
ATOM 863 O O . PRO A 1 108 ? 9.847 6.362 -10.676 1.00 93.12 108 PRO A O 1
ATOM 866 N N . PHE A 1 109 ? 8.086 6.411 -12.062 1.00 95.94 109 PHE A N 1
ATOM 867 C CA . PHE A 1 109 ? 8.476 5.287 -12.924 1.00 95.94 109 PHE A CA 1
ATOM 868 C C . PHE A 1 109 ? 8.517 3.952 -12.169 1.00 95.94 109 PHE A C 1
ATOM 870 O O . PHE A 1 109 ? 9.496 3.207 -12.225 1.00 95.94 109 PHE A O 1
ATOM 877 N N . ILE A 1 110 ? 7.444 3.658 -11.432 1.00 97.00 110 ILE A N 1
ATOM 878 C CA . ILE A 1 110 ? 7.279 2.408 -10.688 1.00 97.00 110 ILE A CA 1
ATOM 879 C C . ILE A 1 110 ? 7.411 1.228 -11.649 1.00 97.00 110 ILE A C 1
ATOM 881 O O . ILE A 1 110 ? 6.710 1.136 -12.656 1.00 97.00 110 ILE A O 1
ATOM 885 N N . ARG A 1 111 ? 8.298 0.301 -11.295 1.00 98.38 111 ARG A N 1
ATOM 886 C CA . ARG A 1 111 ? 8.489 -0.975 -11.984 1.00 98.38 111 ARG A CA 1
ATOM 887 C C . ARG A 1 111 ? 8.057 -2.139 -11.119 1.00 98.38 111 ARG A C 1
ATOM 889 O O . ARG A 1 111 ? 7.456 -3.054 -11.640 1.00 98.38 111 ARG A O 1
ATOM 896 N N . PHE A 1 112 ? 8.279 -2.106 -9.816 1.00 98.69 112 PHE A N 1
ATOM 897 C CA . PHE A 1 112 ? 7.891 -3.199 -8.931 1.00 98.69 112 PHE A CA 1
ATOM 898 C C . PHE A 1 112 ? 6.866 -2.739 -7.898 1.00 98.69 112 PHE A C 1
ATOM 900 O O . PHE A 1 112 ? 6.980 -1.639 -7.351 1.00 98.69 112 PHE A O 1
ATOM 907 N N . TYR A 1 113 ? 5.901 -3.609 -7.604 1.00 98.62 113 TYR A N 1
ATOM 908 C CA . TYR A 1 113 ? 4.931 -3.445 -6.527 1.00 98.62 113 TYR A CA 1
ATOM 909 C C . TYR A 1 113 ? 4.735 -4.767 -5.783 1.00 98.62 113 TYR A C 1
ATOM 911 O O . TYR A 1 113 ? 4.502 -5.803 -6.403 1.00 98.62 113 TYR A O 1
ATOM 919 N N . ALA A 1 114 ? 4.733 -4.725 -4.453 1.00 98.81 114 ALA A N 1
ATOM 920 C CA . ALA A 1 114 ? 4.152 -5.782 -3.633 1.00 98.81 114 ALA A CA 1
ATOM 921 C C . ALA A 1 114 ? 3.318 -5.165 -2.510 1.00 98.81 114 ALA A C 1
ATOM 923 O O . ALA A 1 114 ? 3.781 -4.272 -1.799 1.00 98.81 114 ALA A O 1
ATOM 924 N N . GLY A 1 115 ? 2.086 -5.637 -2.346 1.00 98.69 115 GLY A N 1
ATOM 925 C CA . GLY A 1 115 ? 1.135 -5.125 -1.367 1.00 98.69 115 GLY A CA 1
ATOM 926 C C . GLY A 1 115 ? 0.505 -6.247 -0.562 1.00 98.69 115 GLY A C 1
ATOM 927 O O . GLY A 1 115 ? -0.086 -7.161 -1.131 1.00 98.69 115 GLY A O 1
ATOM 928 N N . ALA A 1 116 ? 0.600 -6.157 0.762 1.00 98.81 116 ALA A N 1
ATOM 929 C CA . ALA A 1 116 ? -0.129 -7.010 1.688 1.00 98.81 116 ALA A CA 1
ATOM 930 C C . ALA A 1 116 ? -1.404 -6.291 2.165 1.00 98.81 116 ALA A C 1
ATOM 932 O O . ALA A 1 116 ? -1.317 -5.130 2.590 1.00 98.81 116 ALA A O 1
ATOM 933 N N . PRO A 1 117 ? -2.580 -6.941 2.122 1.00 98.62 117 PRO A N 1
ATOM 934 C CA . PRO A 1 117 ? -3.821 -6.322 2.565 1.00 98.62 117 PRO A CA 1
ATOM 935 C C . PRO A 1 117 ? -3.800 -6.037 4.074 1.00 98.62 117 PRO A C 1
ATOM 937 O O . PRO A 1 117 ? -3.264 -6.808 4.877 1.00 98.62 117 PRO A O 1
ATOM 940 N N . LEU A 1 118 ? -4.401 -4.910 4.460 1.00 98.44 118 LEU A N 1
ATOM 941 C CA . LEU A 1 118 ? -4.639 -4.530 5.855 1.00 98.44 118 LEU A CA 1
ATOM 942 C C . LEU A 1 118 ? -6.009 -5.052 6.290 1.00 98.44 118 LEU A C 1
ATOM 944 O O . LEU A 1 118 ? -7.006 -4.326 6.273 1.00 98.44 118 LEU A O 1
ATOM 948 N N . THR A 1 119 ? -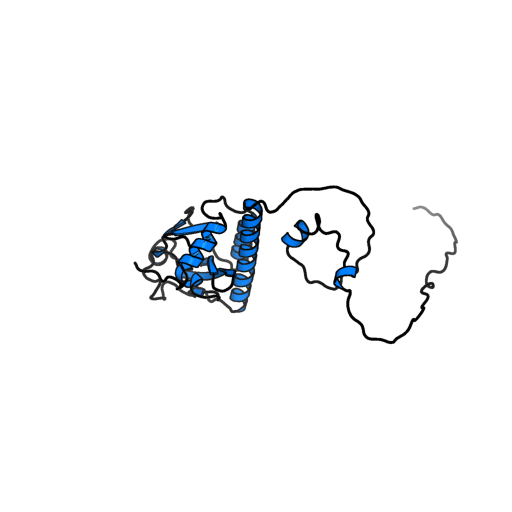6.062 -6.341 6.608 1.00 95.38 119 THR A N 1
ATOM 949 C CA . THR A 1 119 ? -7.300 -7.047 6.952 1.00 95.38 119 THR A CA 1
ATOM 950 C C . THR A 1 119 ? -7.606 -6.910 8.438 1.00 95.38 119 THR A C 1
ATOM 952 O O . THR A 1 119 ? -6.839 -7.397 9.263 1.00 95.38 119 THR A O 1
ATOM 955 N N . ILE A 1 120 ? -8.736 -6.290 8.790 1.00 89.00 120 ILE A N 1
ATOM 956 C CA . ILE A 1 120 ? -9.158 -6.169 10.200 1.00 89.00 120 ILE A CA 1
ATOM 957 C C . ILE A 1 120 ? -10.028 -7.333 10.665 1.00 89.00 120 ILE A C 1
ATOM 959 O O . ILE A 1 120 ? -10.002 -7.685 11.839 1.00 89.00 120 ILE A O 1
ATOM 963 N N . ARG A 1 121 ? -10.795 -7.927 9.750 1.00 89.25 121 ARG A N 1
ATOM 964 C CA . ARG A 1 121 ? -11.663 -9.097 9.941 1.00 89.25 121 ARG A CA 1
ATOM 965 C C . ARG A 1 121 ? -11.823 -9.805 8.589 1.00 89.25 121 ARG A C 1
ATOM 967 O O . ARG A 1 121 ? -11.567 -9.162 7.567 1.00 89.25 121 ARG A O 1
ATOM 974 N N . PRO A 1 122 ? -12.235 -11.086 8.548 1.00 87.38 122 PRO A N 1
ATOM 975 C CA . PRO A 1 122 ? -12.427 -11.812 7.291 1.00 87.38 122 PRO A CA 1
ATOM 976 C C . PRO A 1 122 ? -13.239 -11.001 6.272 1.00 87.38 122 PRO A C 1
ATOM 978 O O . PRO A 1 122 ? -14.291 -10.466 6.608 1.00 87.38 122 PRO A O 1
ATOM 981 N N . GLY A 1 123 ? -12.720 -10.862 5.049 1.00 87.94 123 GLY A N 1
ATOM 982 C CA . GLY A 1 123 ? -13.365 -10.101 3.972 1.00 87.94 123 GLY A CA 1
ATOM 983 C C . GLY A 1 123 ? -13.240 -8.571 4.053 1.00 87.94 123 GLY A C 1
ATOM 984 O O . GLY A 1 123 ? -13.496 -7.906 3.053 1.00 87.94 123 GLY A O 1
ATOM 985 N N . ILE A 1 124 ? -12.787 -7.989 5.171 1.00 94.75 124 ILE A N 1
ATOM 986 C CA . ILE A 1 124 ? -12.666 -6.530 5.342 1.00 94.75 124 ILE A CA 1
ATOM 987 C C . ILE A 1 124 ? -11.202 -6.093 5.293 1.00 94.75 124 ILE A C 1
ATOM 989 O O . ILE A 1 124 ? -10.476 -6.154 6.290 1.00 94.75 124 ILE A O 1
ATOM 993 N N . ARG A 1 125 ? -10.782 -5.618 4.115 1.00 98.06 125 ARG A N 1
ATOM 994 C CA . ARG A 1 125 ? -9.428 -5.120 3.829 1.00 98.06 125 ARG A CA 1
ATOM 995 C C . ARG A 1 125 ? -9.467 -3.598 3.747 1.00 98.06 125 ARG A C 1
ATOM 997 O O . ARG A 1 125 ? -10.009 -3.047 2.801 1.00 98.06 125 ARG A O 1
ATOM 1004 N N . LEU A 1 126 ? -8.893 -2.891 4.710 1.00 97.81 126 LEU A N 1
ATOM 1005 C CA . LEU A 1 126 ? -8.974 -1.424 4.760 1.00 97.81 126 LEU A CA 1
ATOM 1006 C C . LEU A 1 126 ? -8.138 -0.727 3.684 1.00 97.81 126 LEU A C 1
ATOM 1008 O O . LEU A 1 126 ? -8.384 0.428 3.347 1.00 97.81 126 LEU A O 1
ATOM 1012 N N . GLY A 1 127 ? -7.124 -1.414 3.174 1.00 98.25 127 GLY A N 1
ATOM 1013 C CA . GLY A 1 127 ? -6.116 -0.864 2.286 1.00 98.25 127 GLY A CA 1
ATOM 1014 C C . GLY A 1 127 ? -4.924 -1.808 2.199 1.00 98.25 127 GLY A C 1
ATOM 1015 O O . GLY A 1 127 ? -5.095 -3.024 2.302 1.00 98.25 127 GLY A O 1
ATOM 1016 N N . ALA A 1 128 ? -3.723 -1.264 2.026 1.00 98.50 128 ALA A N 1
ATOM 1017 C CA . ALA A 1 128 ? -2.520 -2.061 1.817 1.00 98.50 128 ALA A CA 1
ATOM 1018 C C . ALA A 1 128 ? -1.305 -1.505 2.563 1.00 98.50 128 ALA A C 1
ATOM 1020 O O . ALA A 1 128 ? -1.078 -0.291 2.582 1.00 98.50 128 ALA A O 1
ATOM 1021 N N . PHE A 1 129 ? -0.491 -2.416 3.096 1.00 98.69 129 PHE A N 1
ATOM 1022 C CA . PHE A 1 129 ? 0.915 -2.167 3.380 1.00 98.69 129 PHE A CA 1
ATOM 1023 C C . PHE A 1 129 ? 1.726 -2.586 2.161 1.00 98.69 129 PHE A C 1
ATOM 1025 O O . PHE A 1 129 ? 1.762 -3.771 1.821 1.00 98.69 129 PHE A O 1
ATOM 1032 N N . CYS A 1 130 ? 2.323 -1.623 1.469 1.00 98.38 130 CYS A N 1
ATOM 1033 C CA . CYS A 1 130 ? 2.955 -1.881 0.186 1.00 98.38 130 CYS A CA 1
ATOM 1034 C C . CYS A 1 130 ? 4.367 -1.320 0.085 1.00 98.38 130 CYS A C 1
ATOM 1036 O O . CYS A 1 130 ? 4.726 -0.313 0.697 1.00 98.38 130 CYS A O 1
ATOM 1038 N N . ILE A 1 131 ? 5.157 -2.011 -0.725 1.00 98.62 131 ILE A N 1
ATOM 1039 C CA . ILE A 1 131 ? 6.516 -1.662 -1.098 1.00 98.62 131 ILE A CA 1
ATOM 1040 C C . ILE A 1 131 ? 6.583 -1.498 -2.613 1.00 98.62 131 ILE A C 1
ATOM 1042 O O . ILE A 1 131 ? 5.935 -2.240 -3.355 1.00 98.62 131 ILE A O 1
ATOM 1046 N N . THR A 1 132 ? 7.351 -0.515 -3.074 1.00 98.12 132 THR A N 1
ATOM 1047 C CA . THR A 1 132 ? 7.514 -0.235 -4.505 1.00 98.12 132 THR A CA 1
ATOM 1048 C C . THR A 1 132 ? 8.954 0.105 -4.847 1.00 98.12 132 THR A C 1
ATOM 1050 O O . THR A 1 132 ? 9.708 0.611 -4.014 1.00 98.12 132 THR A O 1
ATOM 1053 N N . ASP A 1 133 ? 9.335 -0.180 -6.089 1.00 98.19 133 ASP A N 1
ATOM 1054 C CA . ASP A 1 133 ? 10.655 0.145 -6.622 1.00 98.19 133 ASP A CA 1
ATOM 1055 C C . ASP A 1 133 ? 10.567 0.598 -8.087 1.00 98.19 133 ASP A C 1
ATOM 1057 O O . ASP A 1 133 ? 9.619 0.282 -8.805 1.00 98.19 133 ASP A O 1
ATOM 1061 N N . VAL A 1 134 ? 11.575 1.344 -8.530 1.00 97.50 134 VAL A N 1
ATOM 1062 C CA . VAL A 1 134 ? 11.788 1.819 -9.905 1.00 97.50 134 VAL A CA 1
ATOM 1063 C C . VAL A 1 134 ? 12.564 0.807 -10.756 1.00 97.50 134 VAL A C 1
ATOM 1065 O O . VAL A 1 134 ? 12.936 1.087 -11.895 1.00 97.50 134 VAL A O 1
ATOM 1068 N N . ARG A 1 135 ? 12.826 -0.385 -10.211 1.00 98.06 135 ARG A N 1
ATOM 1069 C CA . ARG A 1 135 ? 13.421 -1.530 -10.907 1.00 98.06 135 ARG A CA 1
ATOM 1070 C C . ARG A 1 135 ? 12.519 -2.758 -10.754 1.00 98.06 135 ARG A C 1
ATOM 1072 O O . ARG A 1 135 ? 11.907 -2.903 -9.696 1.00 98.06 135 ARG A O 1
ATOM 1079 N N . PRO A 1 136 ? 12.427 -3.630 -11.772 1.00 98.50 136 PRO A N 1
ATOM 1080 C CA . PRO A 1 136 ? 11.749 -4.914 -11.638 1.00 98.50 136 PRO A CA 1
ATOM 1081 C C . PRO A 1 136 ? 12.366 -5.764 -10.527 1.00 98.50 136 PRO A C 1
ATOM 1083 O O . PRO A 1 136 ? 13.576 -5.684 -10.292 1.00 98.50 136 PRO A O 1
ATOM 1086 N N . ARG A 1 137 ? 11.557 -6.601 -9.872 1.00 98.44 137 ARG A N 1
ATOM 1087 C CA . ARG A 1 137 ? 12.040 -7.531 -8.841 1.00 98.44 137 ARG A CA 1
ATOM 1088 C C . ARG A 1 137 ? 11.319 -8.864 -8.883 1.00 98.44 137 ARG A C 1
ATOM 1090 O O . ARG A 1 137 ? 10.111 -8.926 -9.092 1.00 98.44 137 ARG A O 1
ATOM 1097 N N . GLU A 1 138 ? 12.061 -9.917 -8.573 1.00 97.56 138 GLU A N 1
ATOM 1098 C CA . GLU A 1 138 ? 11.467 -11.164 -8.110 1.00 97.56 138 GLU A CA 1
ATOM 1099 C C . GLU A 1 138 ? 11.027 -11.023 -6.649 1.00 97.56 138 GLU A C 1
ATOM 1101 O O . GLU A 1 138 ? 11.608 -10.257 -5.874 1.00 97.56 138 GLU A O 1
ATOM 1106 N N . PHE A 1 139 ? 9.997 -11.775 -6.265 1.00 98.19 139 PHE A N 1
ATOM 1107 C CA . PHE A 1 139 ? 9.474 -11.747 -4.906 1.00 98.19 139 PHE A CA 1
ATOM 1108 C C . PHE A 1 139 ? 9.205 -13.162 -4.410 1.00 98.19 139 PHE A C 1
ATOM 1110 O O . PHE A 1 139 ? 8.310 -13.860 -4.881 1.00 98.19 139 PHE A O 1
ATOM 1117 N N . SER A 1 140 ? 10.025 -13.601 -3.462 1.00 98.25 140 SER A N 1
ATOM 1118 C CA . SER A 1 140 ? 10.001 -14.972 -2.960 1.00 98.25 140 SER A CA 1
ATOM 1119 C C . SER A 1 140 ? 8.826 -15.234 -1.999 1.00 98.25 140 SER A C 1
ATOM 1121 O O . SER A 1 140 ? 8.301 -14.310 -1.363 1.00 98.25 140 SER A O 1
ATOM 1123 N N . PRO A 1 141 ? 8.451 -16.510 -1.779 1.00 98.12 141 PRO A N 1
ATOM 1124 C CA . PRO A 1 141 ? 7.483 -16.884 -0.742 1.00 98.12 141 PRO A CA 1
ATOM 1125 C C . PRO A 1 141 ? 7.905 -16.462 0.677 1.00 98.12 141 PRO A C 1
ATOM 1127 O O . PRO A 1 141 ? 7.065 -16.121 1.516 1.00 98.12 141 PRO A O 1
ATOM 1130 N N . HIS A 1 142 ? 9.214 -16.439 0.950 1.00 98.06 142 HIS A N 1
ATOM 1131 C CA . HIS A 1 142 ? 9.748 -15.948 2.219 1.00 98.06 142 HIS A CA 1
ATOM 1132 C C . HIS A 1 142 ? 9.483 -14.445 2.390 1.00 98.06 142 HIS A C 1
ATOM 1134 O O . HIS A 1 142 ? 8.909 -14.032 3.397 1.00 98.06 142 HIS A O 1
ATOM 1140 N N . GLN A 1 143 ? 9.801 -13.636 1.375 1.00 98.44 143 GLN A N 1
ATOM 1141 C CA . GLN A 1 143 ? 9.510 -12.197 1.369 1.00 98.44 143 GLN A CA 1
ATOM 1142 C C . GLN A 1 143 ? 8.007 -11.904 1.465 1.00 98.44 143 GLN A C 1
ATOM 1144 O O . GLN A 1 143 ? 7.601 -11.006 2.200 1.00 98.44 143 GLN A O 1
ATOM 1149 N N . THR A 1 144 ? 7.177 -12.711 0.805 1.00 98.50 144 THR A N 1
ATOM 1150 C CA . THR A 1 144 ? 5.711 -12.667 0.932 1.00 98.50 144 THR A CA 1
ATOM 1151 C C . THR A 1 144 ? 5.266 -12.871 2.380 1.00 98.50 144 THR A C 1
ATOM 1153 O O . THR A 1 144 ? 4.438 -12.119 2.896 1.00 98.50 144 THR A O 1
ATOM 1156 N N . SER A 1 145 ? 5.859 -13.844 3.071 1.00 97.81 145 SER A N 1
ATOM 1157 C CA . SER A 1 145 ? 5.552 -14.119 4.478 1.00 97.81 145 SER A CA 1
ATOM 1158 C C . SER A 1 145 ? 5.992 -12.979 5.400 1.00 97.81 145 SER A C 1
ATOM 1160 O O . SER A 1 145 ? 5.240 -12.606 6.300 1.00 97.81 145 SER A O 1
ATOM 1162 N N . LEU A 1 146 ? 7.157 -12.376 5.142 1.00 98.31 146 LEU A N 1
ATOM 1163 C CA . LEU A 1 146 ? 7.639 -11.201 5.873 1.00 98.31 146 LEU A CA 1
ATOM 1164 C C . LEU A 1 146 ? 6.716 -9.990 5.682 1.00 98.31 146 LEU A C 1
ATOM 1166 O O . LEU A 1 146 ? 6.334 -9.353 6.662 1.00 98.31 146 LEU A O 1
ATOM 1170 N N . LEU A 1 147 ? 6.315 -9.692 4.441 1.00 98.69 147 LEU A N 1
ATOM 1171 C CA . LEU A 1 147 ? 5.465 -8.537 4.140 1.00 98.69 147 LEU A CA 1
ATOM 1172 C C . LEU A 1 147 ? 4.087 -8.683 4.799 1.00 98.69 147 LEU A C 1
ATOM 1174 O O . LEU A 1 147 ? 3.585 -7.730 5.395 1.00 98.69 147 LEU A O 1
ATOM 1178 N N . ARG A 1 148 ? 3.522 -9.898 4.773 1.00 98.44 148 ARG A N 1
ATOM 1179 C CA . ARG A 1 148 ? 2.287 -10.243 5.494 1.00 98.44 148 ARG A CA 1
ATOM 1180 C C . ARG A 1 148 ? 2.446 -10.103 7.014 1.00 98.44 148 ARG A C 1
ATOM 1182 O O . ARG A 1 148 ? 1.528 -9.653 7.689 1.00 98.44 148 ARG A O 1
ATOM 1189 N N . GLY A 1 149 ? 3.595 -10.483 7.571 1.00 97.38 149 GLY A N 1
ATOM 1190 C CA . GLY A 1 149 ? 3.886 -10.297 8.996 1.00 97.38 149 GLY A CA 1
ATOM 1191 C C . GLY A 1 149 ? 3.889 -8.820 9.397 1.00 97.38 149 GLY A C 1
ATOM 1192 O O . GLY A 1 149 ? 3.257 -8.442 10.379 1.00 97.38 149 GLY A O 1
ATOM 1193 N N . LEU A 1 150 ? 4.534 -7.968 8.599 1.00 98.31 150 LEU A N 1
ATOM 1194 C CA . LEU A 1 150 ? 4.573 -6.526 8.846 1.00 98.31 150 LEU A CA 1
ATOM 1195 C C . LEU A 1 150 ? 3.204 -5.861 8.660 1.00 98.31 150 LEU A C 1
ATOM 1197 O O . LEU A 1 150 ? 2.869 -4.967 9.433 1.00 98.31 150 LEU A O 1
ATOM 1201 N N . SER A 1 151 ? 2.387 -6.307 7.698 1.00 98.25 151 SER A N 1
ATOM 1202 C CA . SER A 1 151 ? 1.030 -5.770 7.535 1.00 98.25 151 SER A CA 1
ATOM 1203 C C . SER A 1 151 ? 0.147 -6.055 8.751 1.00 98.25 151 SER A C 1
ATOM 1205 O O . SER A 1 151 ? -0.633 -5.192 9.144 1.00 98.25 151 SER A O 1
ATOM 1207 N N . ARG A 1 152 ? 0.321 -7.210 9.407 1.00 97.44 152 ARG A N 1
ATOM 1208 C CA . ARG A 1 152 ? -0.358 -7.527 10.675 1.00 97.44 152 ARG A CA 1
ATOM 1209 C C . ARG A 1 152 ? 0.056 -6.580 11.800 1.00 97.44 152 ARG A C 1
ATOM 1211 O O . ARG A 1 152 ? -0.816 -6.081 12.497 1.00 97.44 152 ARG A O 1
ATOM 1218 N N . LEU A 1 153 ? 1.344 -6.244 11.910 1.00 97.75 153 LEU A N 1
ATOM 1219 C CA . LEU A 1 153 ? 1.799 -5.238 12.880 1.00 97.75 153 LEU A CA 1
ATOM 1220 C C . LEU A 1 153 ? 1.174 -3.861 12.614 1.00 97.75 153 LEU A C 1
ATOM 1222 O O . LEU A 1 153 ? 0.829 -3.150 13.549 1.00 97.75 153 LEU A O 1
ATOM 1226 N N . VAL A 1 154 ? 0.998 -3.477 11.344 1.00 97.94 154 VAL A N 1
ATOM 1227 C CA . VAL A 1 154 ? 0.288 -2.234 11.001 1.00 97.94 154 VAL A CA 1
ATOM 1228 C C . VAL A 1 154 ? -1.179 -2.308 11.430 1.00 97.94 154 VAL A C 1
ATOM 1230 O O . VAL A 1 154 ? -1.691 -1.334 11.972 1.00 97.94 154 VAL A O 1
ATOM 1233 N N . VAL A 1 155 ? -1.854 -3.442 11.221 1.00 96.81 155 VAL A N 1
ATOM 1234 C CA . VAL A 1 155 ? -3.241 -3.646 11.673 1.00 96.81 155 VAL A CA 1
ATOM 1235 C C . VAL A 1 155 ? -3.360 -3.543 13.197 1.00 96.81 155 VAL A C 1
ATOM 1237 O O . VAL A 1 155 ? -4.289 -2.893 13.672 1.00 96.81 155 VAL A O 1
ATOM 1240 N N . ASP A 1 156 ? -2.414 -4.099 13.957 1.00 93.50 156 ASP A N 1
ATOM 1241 C CA . ASP A 1 156 ? -2.387 -3.970 15.421 1.00 93.50 156 ASP A CA 1
ATOM 1242 C C . ASP A 1 156 ? -2.323 -2.491 15.851 1.00 93.50 156 ASP A C 1
ATOM 1244 O O . ASP A 1 156 ? -3.077 -2.057 16.720 1.00 93.50 156 ASP A O 1
ATOM 1248 N N . GLU A 1 157 ? -1.484 -1.683 15.196 1.00 95.06 157 GLU A N 1
ATOM 1249 C CA . GLU A 1 157 ? -1.382 -0.241 15.467 1.00 95.06 157 GLU A CA 1
ATOM 1250 C C . GLU A 1 157 ? -2.651 0.535 15.068 1.00 95.06 157 GLU A C 1
ATOM 1252 O O . GLU A 1 157 ? -3.023 1.503 15.733 1.00 95.06 157 GLU A O 1
ATOM 1257 N N . ILE A 1 158 ? -3.350 0.115 14.007 1.00 93.38 158 ILE A N 1
ATOM 1258 C CA . ILE A 1 158 ? -4.652 0.690 13.621 1.00 93.38 158 ILE A CA 1
ATOM 1259 C C . ILE A 1 158 ? -5.706 0.400 14.698 1.00 93.38 158 ILE A C 1
ATOM 1261 O O . ILE A 1 158 ? -6.484 1.287 15.053 1.00 93.38 158 ILE A O 1
ATOM 1265 N N . TRP A 1 159 ? -5.722 -0.818 15.242 1.00 89.06 159 TRP A N 1
ATOM 1266 C CA . TRP A 1 159 ? -6.626 -1.184 16.332 1.00 89.06 159 TRP A CA 1
ATOM 1267 C C . TRP A 1 159 ? -6.337 -0.407 17.615 1.00 89.06 159 TRP A C 1
ATOM 1269 O O . TRP A 1 159 ? -7.276 0.060 18.256 1.00 89.06 159 TRP A O 1
ATOM 1279 N N . LEU A 1 160 ? -5.063 -0.216 17.966 1.00 87.44 160 LEU A N 1
ATOM 1280 C CA . LEU A 1 160 ? -4.678 0.603 19.118 1.00 87.44 160 LEU A CA 1
ATOM 1281 C C . LEU A 1 160 ? -5.172 2.049 18.979 1.00 87.44 160 LEU A C 1
ATOM 1283 O O . LEU A 1 160 ? -5.786 2.566 19.906 1.00 87.44 160 LEU A O 1
ATOM 1287 N N . HIS A 1 161 ? -5.001 2.661 17.801 1.00 87.88 161 HIS A N 1
ATOM 1288 C CA . HIS A 1 161 ? -5.558 3.991 17.512 1.00 87.88 161 HIS A CA 1
ATOM 1289 C C . HIS A 1 161 ? -7.074 4.034 17.731 1.00 87.88 161 HIS A C 1
ATOM 1291 O O . HIS A 1 161 ? -7.587 4.956 18.359 1.00 87.88 161 HIS A O 1
ATOM 1297 N N . HIS A 1 162 ? -7.801 3.028 17.240 1.00 87.31 162 HIS A N 1
ATOM 1298 C CA . HIS A 1 162 ? -9.250 2.967 17.415 1.00 87.31 162 HIS A CA 1
ATOM 1299 C C . HIS A 1 162 ? -9.665 2.877 18.892 1.00 87.31 162 HIS A C 1
ATOM 1301 O O . HIS A 1 162 ? -10.625 3.541 19.286 1.00 87.31 162 HIS A O 1
ATOM 1307 N N . LEU A 1 163 ? -8.947 2.104 19.714 1.00 82.81 163 LEU A N 1
ATOM 1308 C CA . LEU A 1 163 ? -9.215 1.995 21.153 1.00 82.81 163 LEU A CA 1
ATOM 1309 C C . LEU A 1 163 ? -8.968 3.316 21.891 1.00 82.81 163 LEU A C 1
ATOM 1311 O O . LEU A 1 163 ? -9.784 3.697 22.733 1.00 82.81 163 LEU A O 1
ATOM 1315 N N . ASP A 1 164 ? -7.889 4.021 21.541 1.00 81.88 164 ASP A N 1
ATOM 1316 C CA . ASP A 1 164 ? -7.550 5.323 22.120 1.00 81.88 164 ASP A CA 1
ATOM 1317 C C . ASP A 1 164 ? -8.627 6.371 21.798 1.00 81.88 164 ASP A C 1
ATOM 1319 O O . ASP A 1 164 ? -9.080 7.098 22.683 1.00 81.88 164 ASP A O 1
ATOM 1323 N N . VAL A 1 165 ? -9.090 6.424 20.544 1.00 82.00 165 VAL A N 1
ATOM 1324 C CA . VAL A 1 165 ? -10.124 7.380 20.113 1.00 82.00 165 VAL A CA 1
ATOM 1325 C C . VAL A 1 165 ? -11.506 7.023 20.670 1.00 82.00 165 VAL A C 1
ATOM 1327 O O . VAL A 1 165 ? -12.273 7.915 21.027 1.00 82.00 165 VAL A O 1
ATOM 1330 N N . SER A 1 166 ? -11.823 5.733 20.799 1.00 74.69 166 SER A N 1
ATOM 1331 C CA . SER A 1 166 ? -13.129 5.268 21.290 1.00 74.69 166 SER A CA 1
ATOM 1332 C C . SER A 1 166 ? -13.285 5.365 22.813 1.00 74.69 166 SER A C 1
ATOM 1334 O O . SER A 1 166 ? -14.323 4.962 23.335 1.00 74.69 166 SER A O 1
ATOM 1336 N N . GLY A 1 167 ? -12.274 5.842 23.549 1.00 61.50 167 GLY A N 1
ATOM 1337 C CA . GLY A 1 167 ? -12.369 6.107 24.989 1.00 61.50 167 GLY A CA 1
ATOM 1338 C C . GLY A 1 167 ? -12.475 4.869 25.890 1.00 61.50 167 GLY A C 1
ATOM 1339 O O . GLY A 1 167 ? -12.791 5.010 27.065 1.00 61.50 167 GLY A O 1
ATOM 1340 N N . HIS A 1 168 ? -12.188 3.663 25.388 1.00 51.78 168 HIS A N 1
ATOM 1341 C CA . HIS A 1 168 ? -12.291 2.415 26.168 1.00 51.78 168 HIS A CA 1
ATOM 1342 C C . HIS A 1 168 ? -11.079 2.157 27.092 1.00 51.78 168 HIS A C 1
ATOM 1344 O O . HIS A 1 168 ? -10.943 1.076 27.665 1.00 51.78 168 HIS A O 1
ATOM 1350 N N . VAL A 1 169 ? -10.202 3.150 27.274 1.00 48.19 169 VAL A N 1
ATOM 1351 C CA . VAL A 1 169 ? -9.139 3.150 28.293 1.00 48.19 169 VAL A CA 1
ATOM 1352 C C . VAL A 1 169 ? -9.667 3.874 29.536 1.00 48.19 169 VAL A C 1
ATOM 1354 O O . VAL A 1 169 ? -9.270 4.993 29.864 1.00 48.19 169 VAL A O 1
ATOM 1357 N N . GLU A 1 170 ? -10.634 3.257 30.214 1.00 35.69 170 GLU A N 1
ATOM 1358 C CA . GLU A 1 170 ? -11.247 3.844 31.404 1.00 35.69 170 GLU A CA 1
ATOM 1359 C C . GLU A 1 170 ? -10.257 3.784 32.576 1.00 35.69 170 GLU A C 1
ATOM 1361 O O . GLU A 1 170 ? -9.870 2.730 33.084 1.00 35.69 170 GLU A O 1
ATOM 1366 N N . THR A 1 171 ? -9.758 4.959 32.946 1.00 36.03 171 THR A N 1
ATOM 1367 C CA . THR A 1 171 ? -8.687 5.141 33.921 1.00 36.03 171 THR A CA 1
ATOM 1368 C C . THR A 1 171 ? -9.296 5.247 35.320 1.00 36.03 171 THR A C 1
ATOM 1370 O O . THR A 1 171 ? -9.669 6.338 35.742 1.00 36.03 171 THR A O 1
ATOM 1373 N N . GLN A 1 172 ? -9.384 4.144 36.069 1.00 30.52 172 GLN A N 1
ATOM 1374 C CA . GLN A 1 172 ? -9.603 4.193 37.523 1.00 30.52 172 GLN A CA 1
ATOM 1375 C C . GLN A 1 172 ? -8.612 3.278 38.253 1.00 30.52 172 GLN A C 1
ATOM 1377 O O . GLN A 1 172 ? -8.737 2.058 38.276 1.00 30.52 172 GLN A O 1
ATOM 1382 N N . PHE A 1 173 ? -7.592 3.907 38.842 1.00 32.03 173 PHE A N 1
ATOM 1383 C CA . PHE A 1 173 ? -6.559 3.287 39.670 1.00 32.03 173 PHE A CA 1
ATOM 1384 C C . PHE A 1 173 ? -6.903 3.486 41.158 1.00 32.03 173 PHE A C 1
ATOM 1386 O O . PHE A 1 173 ? -6.857 4.612 41.651 1.00 32.03 173 PHE A O 1
ATOM 1393 N N . HIS A 1 174 ? -7.159 2.399 41.893 1.00 28.78 174 HIS A N 1
ATOM 1394 C CA . HIS A 1 174 ? -7.023 2.347 43.355 1.00 28.78 174 HIS A CA 1
ATOM 1395 C C . HIS A 1 174 ? -5.929 1.326 43.703 1.00 28.78 174 HIS A C 1
ATOM 1397 O O . HIS A 1 174 ? -6.088 0.129 43.490 1.00 28.78 174 HIS A O 1
ATOM 1403 N N . ALA A 1 175 ? -4.782 1.812 44.183 1.00 32.56 175 ALA A N 1
ATOM 1404 C CA . ALA A 1 175 ? -3.591 1.007 44.451 1.00 32.56 175 ALA A CA 1
ATOM 1405 C C . ALA A 1 175 ? -3.633 0.316 45.828 1.00 32.56 175 ALA A C 1
ATOM 1407 O O . ALA A 1 175 ? -3.957 0.959 46.825 1.00 32.56 175 ALA A O 1
ATOM 1408 N N . SER A 1 176 ? -3.228 -0.959 45.907 1.00 30.20 176 SER A N 1
ATOM 1409 C CA . SER A 1 176 ? -2.771 -1.656 47.129 1.00 30.20 176 SER A CA 1
ATOM 1410 C C . SER A 1 176 ? -1.907 -2.878 46.742 1.00 30.20 176 SER A C 1
ATOM 1412 O O . SER A 1 176 ? -2.283 -3.604 45.831 1.00 30.20 176 SER A O 1
ATOM 1414 N N . GLY A 1 177 ? -0.732 -3.042 47.380 1.00 31.31 177 GLY A N 1
ATOM 1415 C CA . GLY A 1 177 ? 0.399 -3.946 47.035 1.00 31.31 177 GLY A CA 1
ATOM 1416 C C . GLY A 1 177 ? 0.120 -5.464 47.063 1.00 31.31 177 GLY A C 1
ATOM 1417 O O . GLY A 1 177 ? -0.976 -5.886 47.397 1.00 31.31 177 GLY A O 1
ATOM 1418 N N . THR A 1 178 ? 1.044 -6.382 46.729 1.00 30.77 178 THR A N 1
ATOM 1419 C CA . THR A 1 178 ? 2.459 -6.533 47.153 1.00 30.77 178 THR A CA 1
ATOM 1420 C C . THR A 1 178 ? 3.160 -7.608 46.277 1.00 30.77 178 THR A C 1
ATOM 1422 O O . THR A 1 178 ? 2.488 -8.456 45.698 1.00 30.77 178 THR A O 1
ATOM 1425 N N . THR A 1 179 ? 4.495 -7.578 46.184 1.00 37.81 179 THR A N 1
ATOM 1426 C CA . THR A 1 179 ? 5.371 -8.316 45.237 1.00 37.81 179 THR A CA 1
ATOM 1427 C C . THR A 1 179 ? 5.941 -9.633 45.802 1.00 37.81 179 THR A C 1
ATOM 1429 O O . THR A 1 179 ? 6.368 -9.623 46.952 1.00 37.81 179 THR A O 1
ATOM 1432 N N . ASP A 1 180 ? 6.092 -10.694 44.989 1.00 28.64 180 ASP A N 1
ATOM 1433 C CA . ASP A 1 180 ? 7.155 -11.716 45.163 1.00 28.64 180 ASP A CA 1
ATOM 1434 C C . ASP A 1 180 ? 7.526 -12.417 43.829 1.00 28.64 180 ASP A C 1
ATOM 1436 O O . ASP A 1 180 ? 6.666 -12.631 42.974 1.00 28.64 180 ASP A O 1
ATOM 1440 N N . GLN A 1 181 ? 8.819 -12.708 43.630 1.00 43.41 181 GLN A N 1
ATOM 1441 C CA . GLN A 1 181 ? 9.483 -13.053 42.363 1.00 43.41 181 GLN A CA 1
ATOM 1442 C C . GLN A 1 181 ? 10.106 -14.462 42.374 1.00 43.41 181 GLN A C 1
ATOM 1444 O O . GLN A 1 181 ? 10.923 -14.776 43.232 1.00 43.41 181 GLN A O 1
ATOM 1449 N N . SER A 1 182 ? 9.839 -15.263 41.337 1.00 29.05 182 SER A N 1
ATOM 1450 C CA . SER A 1 182 ? 10.833 -16.133 40.666 1.00 29.05 182 SER A CA 1
ATOM 1451 C C . SER A 1 182 ? 10.215 -16.768 39.407 1.00 29.05 182 SER A C 1
ATOM 1453 O O . SER A 1 182 ? 9.121 -17.323 39.464 1.00 29.05 182 SER A O 1
ATOM 1455 N N . LEU A 1 183 ? 10.882 -16.629 38.252 1.00 35.38 183 LEU A N 1
ATOM 1456 C CA . LEU A 1 183 ? 10.455 -17.153 36.946 1.00 35.38 183 LEU A CA 1
ATOM 1457 C C . LEU A 1 183 ? 11.659 -17.761 36.211 1.00 35.38 183 LEU A C 1
ATOM 1459 O O . LEU A 1 183 ? 12.646 -17.062 35.978 1.00 35.38 183 LEU A O 1
ATOM 1463 N N . ASP A 1 184 ? 11.537 -19.031 35.820 1.00 27.86 184 ASP A N 1
ATOM 1464 C CA . ASP A 1 184 ? 12.457 -19.737 34.920 1.00 27.86 184 ASP A CA 1
ATOM 1465 C C . ASP A 1 184 ? 12.120 -19.438 33.442 1.00 27.86 184 ASP A C 1
ATOM 1467 O O . ASP A 1 184 ? 10.956 -19.302 33.063 1.00 27.86 184 ASP A O 1
ATOM 1471 N N . PHE A 1 185 ? 13.157 -19.299 32.608 1.00 33.41 185 PHE A N 1
ATOM 1472 C CA . PHE A 1 185 ? 13.169 -18.483 31.378 1.00 33.41 185 PHE A CA 1
ATOM 1473 C C . PHE A 1 185 ? 12.937 -19.241 30.044 1.00 33.41 185 PHE A C 1
ATOM 1475 O O . PHE A 1 185 ? 13.219 -18.703 28.978 1.00 33.41 185 PHE A O 1
ATOM 1482 N N . GLU A 1 186 ? 12.435 -20.478 30.042 1.00 29.27 186 GLU A N 1
ATOM 1483 C CA . GLU A 1 186 ? 12.580 -21.381 28.873 1.00 29.27 186 GLU A CA 1
ATOM 1484 C C . GLU A 1 186 ? 11.311 -21.672 28.035 1.00 29.27 186 GLU A C 1
ATOM 1486 O O . GLU A 1 186 ? 11.299 -22.609 27.243 1.00 29.27 186 GLU A O 1
ATOM 1491 N N . THR A 1 187 ? 10.223 -20.894 28.110 1.00 32.28 187 THR A N 1
ATOM 1492 C CA . THR A 1 187 ? 9.043 -21.137 27.234 1.00 32.28 187 THR A CA 1
ATOM 1493 C C . THR A 1 187 ? 8.524 -19.859 26.569 1.00 32.28 187 THR A C 1
ATOM 1495 O O . THR A 1 187 ? 7.607 -19.192 27.039 1.00 32.28 187 THR A O 1
ATOM 1498 N N . TRP A 1 188 ? 9.166 -19.492 25.457 1.00 28.53 188 TRP A N 1
ATOM 1499 C CA . TRP A 1 188 ? 8.999 -18.223 24.743 1.00 28.53 188 TRP A CA 1
ATOM 1500 C C . TRP A 1 188 ? 7.882 -18.280 23.683 1.00 28.53 188 TRP A C 1
ATOM 1502 O O . TRP A 1 188 ? 8.105 -18.686 22.544 1.00 28.53 188 TRP A O 1
ATOM 1512 N N . ILE A 1 189 ? 6.687 -17.792 24.027 1.00 35.78 189 ILE A N 1
ATOM 1513 C CA . ILE A 1 189 ? 5.743 -17.188 23.070 1.00 35.78 189 ILE A CA 1
ATOM 1514 C C . ILE A 1 189 ? 5.473 -15.779 23.598 1.00 35.78 189 ILE A C 1
ATOM 1516 O O . ILE A 1 189 ? 4.772 -15.616 24.592 1.00 35.78 189 ILE A O 1
ATOM 1520 N N . LEU A 1 190 ? 6.082 -14.760 22.984 1.00 38.22 190 LEU A N 1
ATOM 1521 C CA . LEU A 1 190 ? 5.898 -13.367 23.392 1.00 38.22 190 LEU A CA 1
ATOM 1522 C C . LEU A 1 190 ? 4.558 -12.820 22.877 1.00 38.22 190 LEU A C 1
ATOM 1524 O O . LEU A 1 190 ? 4.363 -12.763 21.661 1.00 38.22 190 LEU A O 1
ATOM 1528 N N . PRO A 1 191 ? 3.676 -12.334 23.761 1.00 40.72 191 PRO A N 1
ATOM 1529 C CA . PRO A 1 191 ? 2.604 -11.445 23.366 1.00 40.72 191 PRO A CA 1
ATOM 1530 C C . PRO A 1 191 ? 3.113 -10.016 23.122 1.00 40.72 191 PRO A C 1
ATOM 1532 O O . PRO A 1 191 ? 3.995 -9.508 23.818 1.00 40.72 191 PRO A O 1
ATOM 1535 N N . THR A 1 192 ? 2.544 -9.362 22.111 1.00 47.38 192 THR A N 1
ATOM 1536 C CA . THR A 1 192 ? 2.852 -8.000 21.653 1.00 47.38 192 THR A CA 1
ATOM 1537 C C . THR A 1 192 ? 2.606 -6.942 22.740 1.00 47.38 192 THR A C 1
ATOM 1539 O O . THR A 1 192 ? 1.797 -7.111 23.652 1.00 47.38 192 THR A O 1
ATOM 1542 N N . SER A 1 193 ? 3.288 -5.800 22.620 1.00 42.94 193 SER A N 1
ATOM 1543 C CA . SER A 1 193 ? 3.347 -4.676 23.576 1.00 42.94 193 SER A CA 1
ATOM 1544 C C . SER A 1 193 ? 1.997 -4.095 24.041 1.00 42.94 193 SER A C 1
ATOM 1546 O O . SER A 1 193 ? 1.949 -3.427 25.078 1.00 42.94 193 SER A O 1
ATOM 1548 N N . ALA A 1 194 ? 0.906 -4.367 23.321 1.00 37.41 194 ALA A N 1
ATOM 1549 C CA . ALA A 1 194 ? -0.464 -4.049 23.718 1.00 37.41 194 ALA A CA 1
ATOM 1550 C C . ALA A 1 194 ? -0.915 -4.845 24.958 1.00 37.41 194 ALA A C 1
ATOM 1552 O O . ALA A 1 194 ? -1.503 -4.278 25.876 1.00 37.41 194 ALA A O 1
ATOM 1553 N N . GLN A 1 195 ? -0.559 -6.131 25.045 1.00 43.41 195 GLN A N 1
ATOM 1554 C CA . GLN A 1 195 ? -0.924 -6.990 26.177 1.00 43.41 195 GLN A CA 1
ATOM 1555 C C . GLN A 1 195 ? -0.124 -6.630 27.439 1.00 43.41 195 GLN A C 1
ATOM 1557 O O . GLN A 1 195 ? -0.663 -6.659 28.538 1.00 43.41 195 GLN A O 1
ATOM 1562 N N . ILE A 1 196 ? 1.124 -6.169 27.287 1.00 41.62 196 ILE A N 1
ATOM 1563 C CA . ILE A 1 196 ? 1.962 -5.678 28.399 1.00 41.62 196 ILE A CA 1
ATOM 1564 C C . ILE A 1 196 ? 1.427 -4.354 28.978 1.00 41.62 196 ILE A C 1
ATOM 1566 O O . ILE A 1 196 ? 1.561 -4.111 30.178 1.00 41.62 196 ILE A O 1
ATOM 1570 N N . ARG A 1 197 ? 0.803 -3.502 28.151 1.00 45.22 197 ARG A N 1
ATOM 1571 C CA . ARG A 1 197 ? 0.174 -2.250 28.607 1.00 45.22 197 ARG A CA 1
ATOM 1572 C C . ARG A 1 197 ? -1.232 -2.457 29.176 1.00 45.22 197 ARG A C 1
ATOM 1574 O O . ARG A 1 197 ? -1.560 -1.819 30.169 1.00 45.22 197 ARG A O 1
ATOM 1581 N N . ALA A 1 198 ? -2.019 -3.371 28.609 1.00 42.34 198 ALA A N 1
ATOM 1582 C CA . ALA A 1 198 ? -3.371 -3.679 29.080 1.00 42.34 198 ALA A CA 1
ATOM 1583 C C . ALA A 1 198 ? -3.394 -4.533 30.367 1.00 42.34 198 ALA A C 1
ATOM 1585 O O . ALA A 1 198 ? -4.270 -4.355 31.210 1.00 42.34 198 ALA A O 1
ATOM 1586 N N . ALA A 1 199 ? -2.418 -5.425 30.572 1.00 39.72 199 ALA A N 1
ATOM 1587 C CA . ALA A 1 199 ? -2.440 -6.405 31.665 1.00 39.72 199 ALA A CA 1
ATOM 1588 C C . ALA A 1 199 ? -1.898 -5.910 33.025 1.00 39.72 199 ALA A C 1
ATOM 1590 O O . ALA A 1 199 ? -1.689 -6.723 33.921 1.00 39.72 199 ALA A O 1
ATOM 1591 N N . ARG A 1 200 ? -1.650 -4.607 33.222 1.00 44.34 200 ARG A N 1
ATOM 1592 C CA . ARG A 1 200 ? -1.139 -4.082 34.511 1.00 44.34 200 ARG A CA 1
ATOM 1593 C C . ARG A 1 200 ? -2.163 -3.350 35.381 1.00 44.34 200 ARG A C 1
ATOM 1595 O O . ARG A 1 200 ? -1.819 -2.980 36.497 1.00 44.34 200 ARG A O 1
ATOM 1602 N N . GLY A 1 201 ? -3.381 -3.130 34.891 1.00 45.84 201 GLY A N 1
ATOM 1603 C CA . GLY A 1 201 ? -4.386 -2.316 35.585 1.00 45.84 201 GLY A CA 1
ATOM 1604 C C . GLY A 1 201 ? -5.527 -3.110 36.235 1.00 45.84 201 GLY A C 1
ATOM 1605 O O . GLY A 1 201 ? -5.627 -3.087 37.457 1.00 45.84 201 GLY A O 1
ATOM 1606 N N . PRO A 1 202 ? -6.425 -3.768 35.470 1.00 39.41 202 PRO A N 1
ATOM 1607 C CA . PRO A 1 202 ? -7.808 -3.904 35.954 1.00 39.41 202 PRO A CA 1
ATOM 1608 C C . PRO A 1 202 ? -8.301 -5.308 36.341 1.00 39.41 202 PRO A C 1
ATOM 1610 O O . PRO A 1 202 ? -9.426 -5.419 36.817 1.00 39.41 202 PRO A O 1
ATOM 1613 N N . LEU A 1 203 ? -7.543 -6.391 36.148 1.00 37.56 203 LEU A N 1
ATOM 1614 C CA . LEU A 1 203 ? -8.046 -7.746 36.429 1.00 37.56 203 LEU A CA 1
ATOM 1615 C C . LEU A 1 203 ? -7.079 -8.496 37.338 1.00 37.56 203 LEU A C 1
ATOM 1617 O O . LEU A 1 203 ? -6.020 -8.954 36.916 1.00 37.56 203 LEU A O 1
ATOM 1621 N N . ASN A 1 204 ? -7.470 -8.593 38.607 1.00 40.78 204 ASN A N 1
ATOM 1622 C CA . ASN A 1 204 ? -6.789 -9.299 39.687 1.00 40.78 204 ASN A CA 1
ATOM 1623 C C . ASN A 1 204 ? -6.888 -10.828 39.510 1.00 40.78 204 ASN A C 1
ATOM 1625 O O . ASN A 1 204 ? -7.376 -11.533 40.388 1.00 40.78 204 ASN A O 1
ATOM 1629 N N . TRP A 1 205 ? -6.480 -11.333 38.347 1.00 36.91 205 TRP A N 1
ATOM 1630 C CA . TRP A 1 205 ? -6.431 -12.759 38.051 1.00 36.91 205 TRP A CA 1
ATOM 1631 C C . TRP A 1 205 ? -5.029 -13.285 38.309 1.00 36.91 205 TRP A C 1
ATOM 1633 O O . TRP A 1 205 ? -4.060 -12.865 37.674 1.00 36.91 205 TRP A O 1
ATOM 1643 N N . SER A 1 206 ? -4.920 -14.244 39.229 1.00 44.81 206 SER A N 1
ATOM 1644 C CA . SER A 1 206 ? -3.711 -15.057 39.324 1.00 44.81 206 SER A CA 1
ATOM 1645 C C . SER A 1 206 ? -3.806 -16.207 38.324 1.00 44.81 206 SER A C 1
ATOM 1647 O O . SER A 1 206 ? -4.858 -16.819 38.146 1.00 44.81 206 SER A O 1
ATOM 1649 N N . ILE A 1 207 ? -2.675 -16.553 37.713 1.00 40.31 207 ILE A N 1
ATOM 1650 C CA . ILE A 1 207 ? -2.535 -17.631 36.720 1.00 40.31 207 ILE A CA 1
ATOM 1651 C C . ILE A 1 207 ? -3.087 -18.990 37.218 1.00 40.31 207 ILE A C 1
ATOM 1653 O O . ILE A 1 207 ? -3.410 -19.853 36.406 1.00 40.31 207 ILE A O 1
ATOM 1657 N N . ARG A 1 208 ? -3.275 -19.187 38.533 1.00 39.41 208 ARG A N 1
ATOM 1658 C CA . ARG A 1 208 ? -3.891 -20.405 39.092 1.00 39.41 208 ARG A CA 1
ATOM 1659 C C . ARG A 1 208 ? -5.393 -20.537 38.815 1.00 39.41 208 ARG A C 1
ATOM 1661 O O . ARG A 1 208 ? -5.879 -21.662 38.773 1.00 39.41 208 ARG A O 1
ATOM 1668 N N . GLU A 1 209 ? -6.119 -19.442 38.604 1.00 40.78 209 GLU A N 1
ATOM 1669 C CA . GLU A 1 209 ? -7.575 -19.482 38.377 1.00 40.78 209 GLU A CA 1
ATOM 1670 C C . GLU A 1 209 ? -7.938 -19.867 36.937 1.00 40.78 209 GLU A C 1
ATOM 1672 O O . GLU A 1 209 ? -8.961 -20.506 36.711 1.00 40.78 209 GLU A O 1
ATOM 1677 N N . LEU A 1 210 ? -7.056 -19.597 35.968 1.00 40.19 210 LEU A N 1
ATOM 1678 C CA . LEU A 1 210 ? -7.224 -20.051 34.581 1.00 40.19 210 LEU A CA 1
ATOM 1679 C C . LEU A 1 210 ? -7.016 -21.566 34.406 1.00 40.19 210 LEU A C 1
ATOM 1681 O O . LEU A 1 210 ? -7.377 -22.115 33.369 1.00 40.19 210 LEU A O 1
ATOM 1685 N N . ALA A 1 211 ? -6.454 -22.250 35.408 1.00 38.66 211 ALA A N 1
ATOM 1686 C CA . ALA A 1 211 ? -6.137 -23.679 35.350 1.00 38.66 211 ALA A CA 1
ATOM 1687 C C . ALA A 1 211 ? -7.131 -24.581 36.118 1.00 38.66 211 ALA A C 1
ATOM 1689 O O . ALA A 1 211 ? -6.868 -25.769 36.307 1.00 38.66 211 ALA A O 1
ATOM 1690 N N . GLY A 1 212 ? -8.263 -24.049 36.591 1.00 33.94 212 GLY A N 1
ATOM 1691 C CA . GLY A 1 212 ? -9.184 -24.776 37.470 1.00 33.94 212 GLY A CA 1
ATOM 1692 C C . GLY A 1 212 ? -10.425 -25.374 36.794 1.00 33.94 212 GLY A C 1
ATOM 1693 O O . GLY A 1 212 ? -11.456 -24.715 36.742 1.00 33.94 212 GLY A O 1
ATOM 1694 N N . GLY A 1 213 ? -10.362 -26.660 36.418 1.00 28.95 213 GLY A N 1
ATOM 1695 C CA . GLY A 1 213 ? -11.519 -27.569 36.261 1.00 28.95 213 GLY A CA 1
ATOM 1696 C C . GLY A 1 213 ? -11.478 -28.407 34.968 1.00 28.95 213 GLY A C 1
ATOM 1697 O O . GLY A 1 213 ? -11.503 -27.837 33.892 1.00 28.95 213 GLY A O 1
ATOM 1698 N N . GLN A 1 214 ? -11.441 -29.747 34.947 1.00 30.62 214 GLN A N 1
ATOM 1699 C CA . GLN A 1 214 ? -11.780 -30.762 35.949 1.00 30.62 214 GLN A CA 1
ATOM 1700 C C . GLN A 1 214 ? -10.973 -32.071 35.755 1.00 30.62 214 GLN A C 1
ATOM 1702 O O . GLN A 1 214 ? -10.820 -32.566 34.647 1.00 30.62 214 GLN A O 1
ATOM 1707 N N . HIS A 1 215 ? -10.529 -32.615 36.893 1.00 31.77 215 HIS A N 1
ATOM 1708 C CA . HIS A 1 215 ? -10.507 -34.020 37.340 1.00 31.77 215 HIS A CA 1
ATOM 1709 C C . HIS A 1 215 ? -10.058 -35.168 36.403 1.00 31.77 215 HIS A C 1
ATOM 1711 O O . HIS A 1 215 ? -10.819 -35.610 35.550 1.00 31.77 215 HIS A O 1
ATOM 1717 N N . LEU A 1 216 ? -8.932 -35.813 36.750 1.00 27.78 216 LEU A N 1
ATOM 1718 C CA . LEU A 1 216 ? -8.805 -37.280 36.740 1.00 27.78 216 LEU A CA 1
ATOM 1719 C C . LEU A 1 216 ? -8.068 -37.760 38.016 1.00 27.78 216 LEU A C 1
ATOM 1721 O O . LEU A 1 216 ? -7.193 -37.046 38.511 1.00 27.78 216 LEU A O 1
ATOM 1725 N N . PRO A 1 217 ? -8.446 -38.919 38.587 1.00 31.06 217 PRO A N 1
ATOM 1726 C CA . PRO A 1 217 ? -8.098 -39.328 39.945 1.00 31.06 217 PRO A CA 1
ATOM 1727 C C . PRO A 1 217 ? -6.857 -40.231 40.013 1.00 31.06 217 PRO A C 1
ATOM 1729 O O . PRO A 1 217 ? -6.631 -41.072 39.147 1.00 31.06 217 PRO A O 1
ATOM 1732 N N . GLY A 1 218 ? -6.134 -40.132 41.131 1.00 36.88 218 GLY A N 1
ATOM 1733 C CA . GLY A 1 218 ? -5.096 -41.085 41.530 1.00 36.88 218 GLY A CA 1
ATOM 1734 C C . GLY A 1 218 ? -3.669 -40.626 41.227 1.00 36.88 218 GLY A C 1
ATOM 1735 O O . GLY A 1 218 ? -3.412 -40.069 40.169 1.00 36.88 218 GLY A O 1
ATOM 1736 N N . LEU A 1 219 ? -2.757 -40.952 42.157 1.00 27.72 219 LEU A N 1
ATOM 1737 C CA . LEU A 1 219 ? -1.315 -40.632 42.225 1.00 27.72 219 LEU A CA 1
ATOM 1738 C C . LEU A 1 219 ? -1.067 -39.262 42.892 1.00 27.72 219 LEU A C 1
ATOM 1740 O O . LEU A 1 219 ? -1.278 -38.222 42.292 1.00 27.72 219 LEU A O 1
ATOM 1744 N N . GLY A 1 220 ? -0.701 -39.127 44.167 1.00 30.11 220 GLY A N 1
ATOM 1745 C CA . GLY A 1 220 ? 0.134 -39.960 45.034 1.00 30.11 220 GLY A CA 1
ATOM 1746 C C . GLY A 1 220 ? 1.325 -39.091 45.456 1.00 30.11 220 GLY A C 1
ATOM 1747 O O . GLY A 1 220 ? 2.189 -38.819 44.631 1.00 30.11 220 GLY A O 1
ATOM 1748 N N . LYS A 1 221 ? 1.328 -38.576 46.697 1.00 31.11 221 LYS A N 1
ATOM 1749 C CA . LYS A 1 221 ? 2.383 -37.685 47.220 1.00 31.11 221 LYS A CA 1
ATOM 1750 C C . LYS A 1 221 ? 3.759 -38.352 47.128 1.00 31.11 221 LYS A C 1
ATOM 1752 O O . LYS A 1 221 ? 3.906 -39.488 47.573 1.00 31.11 221 LYS A O 1
ATOM 1757 N N . ALA A 1 222 ? 4.757 -37.609 46.662 1.00 32.34 222 ALA A N 1
ATOM 1758 C CA . ALA A 1 222 ? 6.158 -37.922 46.905 1.00 32.34 222 ALA A CA 1
ATOM 1759 C C . ALA A 1 222 ? 6.827 -36.711 47.567 1.00 32.34 222 ALA A C 1
ATOM 1761 O O . ALA A 1 222 ? 7.019 -35.669 46.943 1.00 32.34 222 ALA A O 1
ATOM 1762 N N . ASP A 1 223 ? 7.122 -36.869 48.856 1.00 34.38 223 ASP A N 1
ATOM 1763 C CA . ASP A 1 223 ? 8.015 -36.018 49.635 1.00 34.38 223 ASP A CA 1
ATOM 1764 C C . ASP A 1 223 ? 9.464 -36.225 49.154 1.00 34.38 223 ASP A C 1
ATOM 1766 O O . ASP A 1 223 ? 9.872 -37.355 48.879 1.00 34.38 223 ASP A O 1
ATOM 1770 N N . GLY A 1 224 ? 10.255 -35.152 49.058 1.00 31.06 224 GLY A N 1
ATOM 1771 C CA . GLY A 1 224 ? 11.634 -35.233 48.567 1.00 31.06 224 GLY A CA 1
ATOM 1772 C C . GLY A 1 224 ? 12.483 -34.013 48.916 1.00 31.06 224 GLY A C 1
ATOM 1773 O O . GLY A 1 224 ? 12.553 -33.049 48.164 1.00 31.06 224 GLY A O 1
ATOM 1774 N N . ASP A 1 225 ? 13.118 -34.098 50.079 1.00 31.25 225 ASP A N 1
ATOM 1775 C CA . ASP A 1 225 ? 1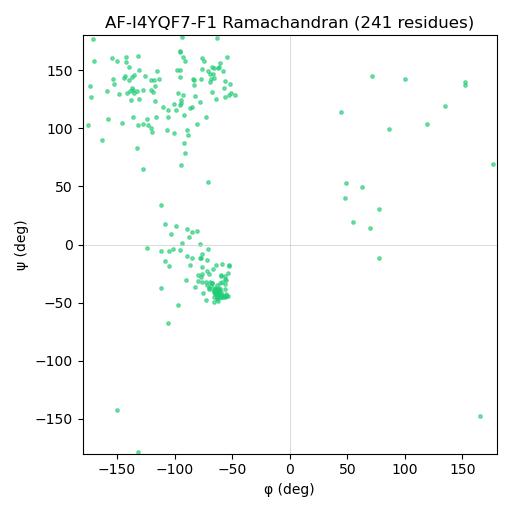4.115 -33.212 50.686 1.00 31.25 225 ASP A CA 1
ATOM 1776 C C . ASP A 1 225 ? 15.330 -32.915 49.772 1.00 31.25 225 ASP A C 1
ATOM 1778 O O . ASP A 1 225 ? 15.982 -33.834 49.276 1.00 31.25 225 ASP A O 1
ATOM 1782 N N . PHE A 1 226 ? 15.673 -31.631 49.580 1.00 29.91 226 PHE A N 1
ATOM 1783 C CA . PHE A 1 226 ? 16.869 -31.183 48.845 1.00 29.91 226 PHE A CA 1
ATOM 1784 C C . PHE A 1 226 ? 17.711 -30.204 49.684 1.00 29.91 226 PHE A C 1
ATOM 1786 O O . PHE A 1 226 ? 17.893 -29.031 49.361 1.00 29.91 226 PHE A O 1
ATOM 1793 N N . ARG A 1 227 ? 18.269 -30.695 50.796 1.00 32.38 227 ARG A N 1
ATOM 1794 C CA . ARG A 1 227 ? 19.414 -30.072 51.479 1.00 32.38 227 ARG A CA 1
ATOM 1795 C C . ARG A 1 227 ? 20.594 -31.032 51.522 1.00 32.38 227 ARG A C 1
ATOM 1797 O O . ARG A 1 227 ? 20.691 -31.841 52.436 1.00 32.38 227 ARG A O 1
ATOM 1804 N N . ARG A 1 228 ? 21.529 -30.890 50.577 1.00 33.94 228 ARG A N 1
ATOM 1805 C CA . ARG A 1 228 ? 22.952 -31.269 50.710 1.00 33.94 228 ARG A CA 1
ATOM 1806 C C . ARG A 1 228 ? 23.711 -30.843 49.456 1.00 33.94 228 ARG A C 1
ATOM 1808 O O . ARG A 1 228 ? 23.624 -31.529 48.450 1.00 33.94 228 ARG A O 1
ATOM 1815 N N . ALA A 1 229 ? 24.464 -29.748 49.543 1.00 32.91 229 ALA A N 1
ATOM 1816 C CA . ALA A 1 229 ? 25.768 -29.596 48.885 1.00 32.91 229 ALA A CA 1
ATOM 1817 C C . ALA A 1 229 ? 26.326 -28.184 49.113 1.00 32.91 229 ALA A C 1
ATOM 1819 O O . ALA A 1 229 ? 26.391 -27.425 48.168 1.00 32.91 229 ALA A O 1
ATOM 1820 N N . PHE A 1 230 ? 26.727 -27.829 50.339 1.00 31.31 230 PHE A N 1
ATOM 1821 C CA . PHE A 1 230 ? 27.853 -26.907 50.582 1.00 31.31 230 PHE A CA 1
ATOM 1822 C C . PHE A 1 230 ? 28.380 -27.154 52.007 1.00 31.31 230 PHE A C 1
ATOM 1824 O O . PHE A 1 230 ? 27.695 -26.884 52.991 1.00 31.31 230 PHE A O 1
ATOM 1831 N N . GLY A 1 231 ? 29.569 -27.761 52.101 1.00 31.48 231 GLY A N 1
ATOM 1832 C CA . GLY A 1 231 ? 30.320 -27.986 53.343 1.00 31.48 231 GLY A CA 1
ATOM 1833 C C . GLY A 1 231 ? 31.360 -26.878 53.604 1.00 31.48 231 GLY A C 1
ATOM 1834 O O . GLY A 1 231 ? 31.630 -26.088 52.699 1.00 31.48 231 GLY A O 1
ATOM 1835 N N . PRO A 1 232 ? 31.923 -26.784 54.826 1.00 36.72 232 PRO A N 1
ATOM 1836 C CA . PRO A 1 232 ? 32.468 -25.539 55.367 1.00 36.72 232 PRO A CA 1
ATOM 1837 C C . PRO A 1 232 ? 33.982 -25.330 55.178 1.00 36.72 232 PRO A C 1
ATOM 1839 O O . PRO A 1 232 ? 34.744 -26.239 54.858 1.00 36.72 232 PRO A O 1
ATOM 1842 N N . ALA A 1 233 ? 34.379 -24.079 55.427 1.00 37.50 233 ALA A N 1
ATOM 1843 C CA . ALA A 1 233 ? 35.713 -23.493 55.338 1.00 37.50 233 ALA A CA 1
ATOM 1844 C C . ALA A 1 233 ? 36.775 -24.095 56.282 1.00 37.50 233 ALA A C 1
ATOM 1846 O O . ALA A 1 233 ? 36.470 -24.477 57.411 1.00 37.50 233 ALA A O 1
ATOM 1847 N N . HIS A 1 234 ? 38.051 -24.028 55.872 1.00 35.62 234 HIS A N 1
ATOM 1848 C CA . HIS A 1 234 ? 39.199 -24.122 56.781 1.00 35.62 234 HIS A CA 1
ATOM 1849 C C . HIS A 1 234 ? 40.340 -23.159 56.386 1.00 35.62 234 HIS A C 1
ATOM 1851 O O . HIS A 1 234 ? 40.764 -23.101 55.237 1.00 35.62 234 HIS A O 1
ATOM 1857 N N . GLN A 1 235 ? 40.819 -22.398 57.378 1.00 38.97 235 GLN A N 1
ATOM 1858 C CA . GLN A 1 235 ? 41.924 -21.423 57.345 1.00 38.97 235 GLN A CA 1
ATOM 1859 C C . GLN A 1 235 ? 43.336 -22.049 57.302 1.00 38.97 235 GLN A C 1
ATOM 1861 O O . GLN A 1 235 ? 43.515 -23.142 57.843 1.00 38.97 235 GLN A O 1
ATOM 1866 N N . ARG A 1 236 ? 44.320 -21.259 56.807 1.00 36.28 236 ARG A N 1
ATOM 1867 C CA . ARG A 1 236 ? 45.761 -21.050 57.190 1.00 36.28 236 ARG A CA 1
ATOM 1868 C C . ARG A 1 236 ? 46.530 -20.623 55.912 1.00 36.28 236 ARG A C 1
ATOM 1870 O O . ARG A 1 236 ? 46.294 -21.231 54.885 1.00 36.28 236 ARG A O 1
ATOM 1877 N N . GLY A 1 237 ? 47.456 -19.664 55.806 1.00 33.53 237 GLY A N 1
ATOM 1878 C CA . GLY A 1 237 ? 48.147 -18.717 56.687 1.00 33.53 237 GLY A CA 1
ATOM 1879 C C . GLY A 1 237 ? 49.541 -18.383 56.088 1.00 33.53 237 GLY A C 1
ATOM 1880 O O . GLY A 1 237 ? 50.224 -19.313 55.681 1.00 33.53 237 GLY A O 1
ATOM 1881 N N . ARG A 1 238 ? 49.976 -17.102 56.152 1.00 38.50 238 ARG A N 1
ATOM 1882 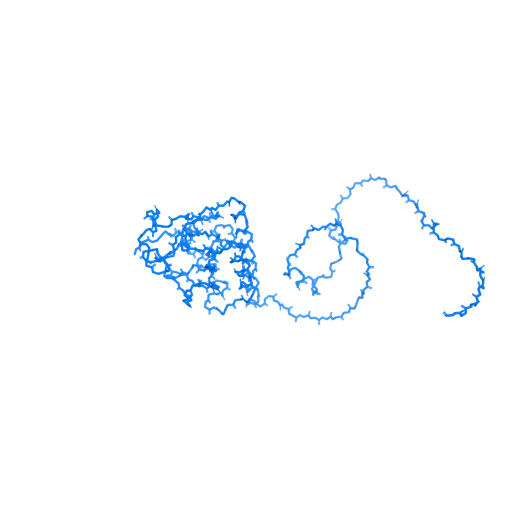C CA . ARG A 1 238 ? 51.355 -16.539 55.938 1.00 38.50 238 ARG A CA 1
ATOM 1883 C C . ARG A 1 238 ? 51.883 -16.524 54.477 1.00 38.50 238 ARG A C 1
ATOM 1885 O O . ARG A 1 238 ? 51.591 -17.435 53.728 1.00 38.50 238 ARG A O 1
ATOM 1892 N N . GLY A 1 239 ? 52.669 -15.555 53.988 1.00 32.62 239 GLY A N 1
ATOM 1893 C CA . GLY A 1 239 ? 53.384 -14.430 54.598 1.00 32.62 239 GLY A CA 1
ATOM 1894 C C . GLY A 1 239 ? 53.973 -13.456 53.548 1.00 32.62 239 GLY A C 1
ATOM 1895 O O . GLY A 1 239 ? 53.838 -13.653 52.347 1.00 32.62 239 GLY A O 1
ATOM 1896 N N . CYS A 1 240 ? 54.579 -12.390 54.068 1.00 39.41 240 CYS A N 1
ATOM 1897 C CA . CYS A 1 240 ? 55.148 -11.195 53.431 1.00 39.41 240 CYS A CA 1
ATOM 1898 C C . CYS A 1 240 ? 56.422 -11.454 52.591 1.00 39.41 240 CYS A C 1
ATOM 1900 O O . CYS A 1 240 ? 57.237 -12.262 53.028 1.00 39.41 240 CYS A O 1
ATOM 1902 N N . ALA A 1 241 ? 56.640 -10.711 51.492 1.00 37.19 241 ALA A N 1
ATOM 1903 C CA . ALA A 1 241 ? 57.951 -10.168 51.087 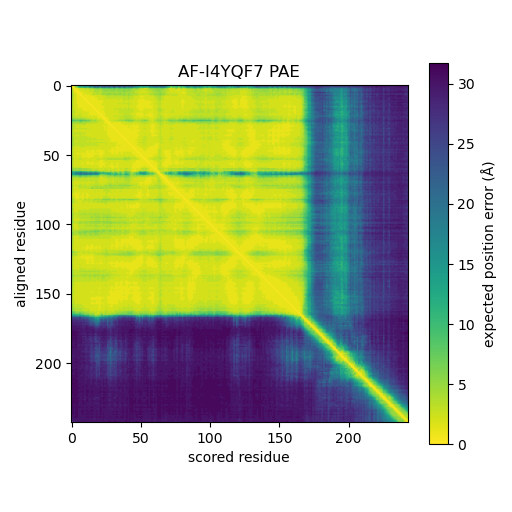1.00 37.19 241 ALA A CA 1
ATOM 1904 C C . ALA A 1 241 ? 57.838 -9.220 49.874 1.00 37.19 241 ALA A C 1
ATOM 1906 O O . ALA A 1 241 ? 57.148 -9.500 48.898 1.00 37.19 241 ALA A O 1
ATOM 1907 N N . SER A 1 242 ? 58.551 -8.106 49.988 1.00 40.75 242 SER A N 1
ATOM 1908 C CA . SER A 1 242 ? 58.788 -7.021 49.038 1.00 40.75 242 SER A CA 1
ATOM 1909 C C . SER A 1 242 ? 59.701 -7.428 47.874 1.00 40.75 242 SER A C 1
ATOM 1911 O O . SER A 1 242 ? 60.629 -8.205 48.093 1.00 40.75 242 SER A O 1
ATOM 1913 N N . LEU A 1 243 ? 59.497 -6.814 46.703 1.00 41.59 243 LEU A N 1
ATOM 1914 C CA . LEU A 1 243 ? 60.494 -6.127 45.858 1.00 41.59 243 LEU A CA 1
ATOM 1915 C C . LEU A 1 243 ? 59.774 -5.421 44.700 1.00 41.59 243 LEU A C 1
ATOM 1917 O O . LEU A 1 243 ? 58.848 -6.037 44.130 1.00 41.59 243 LEU A O 1
#

Sequence (243 aa):
MHFPLPSNEDERLAALHQLQILDTPTSPAIDRICRIAQRLFDVPMVHVTLADTHRYFLKARFGGSDATEVPRDHAFCNYTILHDEVFVVPDAWADQTFIKNPHVSGPPFIRFYAGAPLTIRPGIRLGAFCITDVRPREFSPHQTSLLRGLSRLVVDEIWLHHLDVSGHVETQFHASGTTDQSLDFETWILPTSAQIRAARGPLNWSIRELAGGQHLPGLGKADGDFRRAFGPAHQRGRGCASL

Organism: NCBI:txid864069

Mean predicted aligned error: 14.37 Å

Solvent-accessible surface area (backbone atoms only — not comparable to full-atom values): 15239 Å² total; per-residue (Å²): 130,87,66,74,74,53,97,56,48,70,62,31,43,52,56,47,59,73,42,70,59,76,99,51,81,70,46,75,67,54,47,50,54,42,54,50,48,27,62,74,68,70,39,63,26,27,38,34,34,36,58,53,97,66,28,26,41,42,57,32,78,42,67,74,76,90,68,56,59,44,52,46,77,70,43,71,54,52,64,14,40,64,46,90,51,70,37,73,38,44,38,28,71,78,32,84,88,36,39,79,30,60,44,37,72,34,79,81,32,38,16,19,41,39,23,15,30,30,60,83,49,93,95,33,38,40,14,22,35,31,40,34,27,70,50,65,46,89,81,50,75,66,56,51,52,51,48,44,53,52,18,51,56,46,41,53,53,53,51,52,51,29,42,66,74,69,58,74,74,74,88,81,88,82,91,78,89,86,89,88,89,89,84,85,89,84,80,90,78,84,79,59,75,66,57,69,66,61,72,74,76,85,73,98,72,58,80,71,68,83,69,71,82,81,90,84,87,83,87,79,92,79,88,81,90,88,87,85,92,84,83,85,89,84,90,88,81,89,83,89,84,90,134

Nearest PDB structures (foldseek):
  4zmu-assembly2_D  TM=9.702E-01  e=2.733E-18  Pseudomonas aeruginosa PAO1
  1mc0-assembly1_A  TM=7.268E-01  e=3.803E-06  Mus musculus
  4me4-assembly1_B  TM=6.834E-01  e=1.141E-05  Persephonella marina EX-H1
  6oaq-assembly1_B  TM=7.140E-01  e=4.113E-05  [Leptolyngbya] sp. JSC-1
  3mf0-assembly1_A  TM=5.240E-01  e=1.046E-03  Homo sapiens

InterPro domains:
  IPR003018 GAF domain [PF01590] (29-154)
  IPR029016 GAF-like domain superfamily [G3DSA:3.30.450.40] (8-160)

Foldseek 3Di:
DDFDDAPCNVVLQVVLVLLVQAPDAADPQLQVLQVCLCVVVVAQWWFDWFDHPFWTATSDIGRFDPDRIDGPQQDPQSVQLRDQFKDWQQFLCPDPVRVPRCVCVHPPNWTIKIWHFLDLDVSRTRTTGMGTHNHGDDADPVNRVVRNVSSVSVNVVSVVSSCVVVVVPDDDDDDDDDDDDDDDDPDDDDDDPVCVVVVPGDDPDDPVVVVDDDDDDDDDDDDDDDDDDDDDDDDDDDDDDDD